Protein AF-A0A9D9GW58-F1 (afdb_monomer)

Structure (mmCIF, N/CA/C/O backbone):
data_AF-A0A9D9GW58-F1
#
_entry.id   AF-A0A9D9GW58-F1
#
loop_
_atom_site.group_PDB
_atom_site.id
_atom_site.type_symbol
_atom_site.label_atom_id
_atom_site.label_alt_id
_atom_site.label_comp_id
_atom_site.label_asym_id
_atom_site.label_entity_id
_atom_site.label_seq_id
_atom_site.pdbx_PDB_ins_code
_atom_site.Cartn_x
_atom_site.Cartn_y
_atom_site.Cartn_z
_atom_site.occupancy
_atom_site.B_iso_or_equiv
_atom_site.auth_seq_id
_atom_site.auth_comp_id
_atom_site.auth_asym_id
_atom_site.auth_atom_id
_atom_site.pdbx_PDB_model_num
ATOM 1 N N . MET A 1 1 ? -20.266 17.012 0.203 1.00 30.86 1 MET A N 1
ATOM 2 C CA . MET A 1 1 ? -19.868 16.233 -0.991 1.00 30.86 1 MET A CA 1
ATOM 3 C C . MET A 1 1 ? -19.140 17.152 -1.965 1.00 30.86 1 MET A C 1
ATOM 5 O O . MET A 1 1 ? -19.787 17.888 -2.700 1.00 30.86 1 MET A O 1
ATOM 9 N N . LYS A 1 2 ? -17.804 17.201 -1.918 1.00 24.34 2 LYS A N 1
ATOM 10 C CA . LYS A 1 2 ? -17.003 17.977 -2.878 1.00 24.34 2 LYS A CA 1
ATOM 11 C C . LYS A 1 2 ? -16.525 17.018 -3.967 1.00 24.34 2 LYS A C 1
ATOM 13 O O . LYS A 1 2 ? -15.689 16.168 -3.703 1.00 24.34 2 LYS A O 1
ATOM 18 N N . LYS A 1 3 ? -17.111 17.131 -5.161 1.00 28.75 3 LYS A N 1
ATOM 19 C CA . LYS A 1 3 ? -16.637 16.466 -6.380 1.00 28.75 3 LYS A CA 1
ATOM 20 C C . LYS A 1 3 ? -15.367 17.190 -6.824 1.00 28.75 3 LYS A C 1
ATOM 22 O O . LYS A 1 3 ? -15.458 18.360 -7.187 1.00 28.75 3 LYS A O 1
ATOM 27 N N . PHE A 1 4 ? -14.211 16.536 -6.762 1.00 28.34 4 PHE A N 1
ATOM 28 C CA . PHE A 1 4 ? -13.014 17.035 -7.436 1.00 28.34 4 PHE A CA 1
ATOM 29 C C . PHE A 1 4 ? -12.926 16.424 -8.831 1.00 28.34 4 PHE A C 1
ATOM 31 O O . PHE A 1 4 ? -13.221 15.249 -9.036 1.00 28.34 4 PHE A O 1
ATOM 38 N N . ALA A 1 5 ? -12.635 17.294 -9.794 1.00 28.06 5 ALA A N 1
ATOM 39 C CA . ALA A 1 5 ? -12.659 17.021 -11.215 1.00 28.06 5 ALA A CA 1
ATOM 40 C C . ALA A 1 5 ? -11.584 16.000 -11.609 1.00 28.06 5 ALA A C 1
ATOM 42 O O . ALA A 1 5 ? -10.418 16.133 -11.244 1.00 28.06 5 ALA A O 1
ATOM 43 N N . LEU A 1 6 ? -12.014 15.012 -12.390 1.00 24.84 6 LEU A N 1
ATOM 44 C CA . LEU A 1 6 ? -11.186 14.053 -13.103 1.00 24.84 6 LEU A CA 1
ATOM 45 C C . LEU A 1 6 ? -10.277 14.827 -14.076 1.00 24.84 6 LEU A C 1
ATOM 47 O O . LEU A 1 6 ? -10.758 15.379 -15.068 1.00 24.84 6 LEU A O 1
ATOM 51 N N . ILE A 1 7 ? -8.977 14.913 -13.787 1.00 27.34 7 ILE A N 1
ATOM 52 C CA . ILE A 1 7 ? -7.998 15.417 -14.754 1.00 27.34 7 ILE A CA 1
ATOM 53 C C . ILE A 1 7 ? -7.761 14.293 -15.760 1.00 27.34 7 ILE A C 1
ATOM 55 O O . ILE A 1 7 ? -7.024 13.345 -15.513 1.00 27.34 7 ILE A O 1
ATOM 59 N N . SER A 1 8 ? -8.448 14.399 -16.893 1.00 31.31 8 SER A N 1
ATOM 60 C CA . SER A 1 8 ? -8.177 13.620 -18.094 1.00 31.31 8 SER A CA 1
ATOM 61 C C . SER A 1 8 ? -6.835 14.069 -18.672 1.00 31.31 8 SER A C 1
ATOM 63 O O . SER A 1 8 ? -6.778 15.093 -19.351 1.00 31.31 8 SER A O 1
ATOM 65 N N . LEU A 1 9 ? -5.767 13.307 -18.431 1.00 27.12 9 LEU A N 1
ATOM 66 C CA . LEU A 1 9 ? -4.555 13.381 -19.244 1.00 27.12 9 LEU A CA 1
ATOM 67 C C . LEU A 1 9 ? -4.447 12.096 -20.072 1.00 27.12 9 LEU A C 1
ATOM 69 O O . LEU A 1 9 ? -3.879 11.094 -19.652 1.00 27.12 9 LEU A O 1
ATOM 73 N N . LEU A 1 10 ? -5.056 12.141 -21.258 1.00 30.70 10 LEU A N 1
ATOM 74 C CA . LEU A 1 10 ? -4.695 11.265 -22.365 1.00 30.70 10 LEU A CA 1
ATOM 75 C C . LEU A 1 10 ? -3.255 11.595 -22.765 1.00 30.70 10 LEU A C 1
ATOM 77 O O . LEU A 1 10 ? -2.994 12.742 -23.121 1.00 30.70 10 LEU A O 1
ATOM 81 N N . LEU A 1 11 ? -2.375 10.596 -22.783 1.00 28.58 11 LEU A N 1
ATOM 82 C CA . LEU A 1 11 ? -1.242 10.511 -23.709 1.00 28.58 11 LEU A CA 1
ATOM 83 C C . LEU A 1 11 ? -0.765 9.051 -23.769 1.00 28.58 11 LEU A C 1
ATOM 85 O O . LEU A 1 11 ? 0.068 8.609 -22.988 1.00 28.58 11 LEU A O 1
ATOM 89 N N . LEU A 1 12 ? -1.343 8.306 -24.715 1.00 27.17 12 LEU A N 1
ATOM 90 C CA . LEU A 1 12 ? -0.715 7.127 -25.322 1.00 27.17 12 LEU A CA 1
ATOM 91 C C . LEU A 1 12 ? 0.465 7.610 -26.194 1.00 27.17 12 LEU A C 1
ATOM 93 O O . LEU A 1 12 ? 0.376 8.683 -26.799 1.00 27.17 12 LEU A O 1
ATOM 97 N N . PRO A 1 13 ? 1.535 6.808 -26.320 1.00 34.25 13 PRO A N 1
ATOM 98 C CA . PRO A 1 13 ? 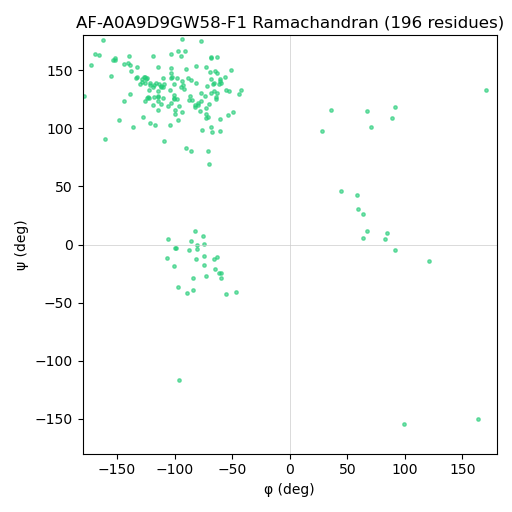1.514 5.856 -27.421 1.00 34.25 13 PRO A CA 1
ATOM 99 C C . PRO A 1 13 ? 1.805 4.413 -26.998 1.00 34.25 13 PRO A C 1
ATOM 101 O O . PRO A 1 13 ? 2.649 4.122 -26.158 1.00 34.25 13 PRO A O 1
ATOM 104 N N . LEU A 1 14 ? 1.067 3.535 -27.673 1.00 38.16 14 LEU A N 1
ATOM 105 C CA . LEU A 1 14 ? 1.220 2.092 -27.787 1.00 38.16 14 LEU A CA 1
ATOM 106 C C . LEU A 1 14 ? 2.680 1.648 -27.974 1.00 38.16 14 LEU A C 1
ATOM 108 O O . LEU A 1 14 ? 3.348 2.094 -28.906 1.00 38.16 14 LEU A O 1
ATOM 112 N N . ALA A 1 15 ? 3.096 0.648 -27.203 1.00 29.70 15 ALA A N 1
ATOM 113 C CA . ALA A 1 15 ? 4.064 -0.342 -27.653 1.00 29.70 15 ALA A CA 1
ATOM 114 C C . ALA A 1 15 ? 3.569 -1.719 -27.202 1.00 29.70 15 ALA A C 1
ATOM 116 O O . ALA A 1 15 ? 3.675 -2.088 -26.037 1.00 29.70 15 ALA A O 1
ATOM 117 N N . SER A 1 16 ? 2.969 -2.457 -28.137 1.00 33.34 16 SER A N 1
ATOM 118 C CA . SER A 1 16 ? 2.698 -3.877 -27.957 1.00 33.34 16 SER A CA 1
ATOM 119 C C . SER A 1 16 ? 4.029 -4.615 -27.834 1.00 33.34 16 SER A C 1
ATOM 121 O O . SER A 1 16 ? 4.840 -4.528 -28.756 1.00 33.34 16 SER A O 1
ATOM 123 N N . CYS A 1 17 ? 4.222 -5.405 -26.786 1.00 28.05 17 CYS A N 1
ATOM 124 C CA . CYS A 1 17 ? 5.172 -6.509 -26.833 1.00 28.05 17 CYS A CA 1
ATOM 125 C C . CYS A 1 17 ? 4.453 -7.775 -26.388 1.00 28.05 17 CYS A C 1
ATOM 127 O O . CYS A 1 17 ? 4.039 -7.926 -25.244 1.00 28.05 17 CYS A O 1
ATOM 129 N N . ALA A 1 18 ? 4.252 -8.644 -27.374 1.00 28.14 18 ALA A N 1
ATOM 130 C CA . ALA A 1 18 ? 3.680 -9.961 -27.234 1.00 28.14 18 ALA A CA 1
ATOM 131 C C . ALA A 1 18 ? 4.557 -10.867 -26.356 1.00 28.14 18 ALA A C 1
ATOM 133 O O . ALA A 1 18 ? 5.785 -10.798 -26.389 1.00 28.14 18 ALA A O 1
ATOM 134 N N . PHE A 1 19 ? 3.882 -11.763 -25.637 1.00 31.89 19 PHE A N 1
ATOM 135 C CA . PHE A 1 19 ? 4.414 -13.003 -25.076 1.00 31.89 19 PHE A CA 1
ATOM 136 C C . PHE A 1 19 ? 5.302 -13.752 -26.082 1.00 31.89 19 PHE A C 1
ATOM 138 O O . PHE A 1 19 ? 4.826 -14.058 -27.176 1.00 31.89 19 PHE A O 1
ATOM 145 N N . VAL A 1 20 ? 6.517 -14.152 -25.685 1.00 29.39 20 VAL A N 1
ATOM 146 C CA . VAL A 1 20 ? 7.198 -15.324 -26.264 1.00 29.39 20 VAL A CA 1
ATOM 147 C C . VAL A 1 20 ? 7.994 -16.075 -25.189 1.00 29.39 20 VAL A C 1
ATOM 149 O O . VAL A 1 20 ? 8.878 -15.523 -24.538 1.00 29.39 20 VAL A O 1
ATOM 152 N N . ASP A 1 21 ? 7.660 -17.359 -25.060 1.00 28.62 21 ASP A N 1
ATOM 153 C CA . ASP A 1 21 ? 8.356 -18.410 -24.320 1.00 28.62 21 ASP A CA 1
ATOM 154 C C . ASP A 1 21 ? 9.799 -18.668 -24.813 1.00 28.62 21 ASP A C 1
ATOM 156 O O . ASP A 1 21 ? 10.071 -18.745 -26.006 1.00 28.62 21 ASP A O 1
ATOM 160 N N . SER A 1 22 ? 10.701 -18.904 -23.856 1.00 31.86 22 SER A N 1
ATOM 161 C CA . SER A 1 22 ? 11.739 -19.955 -23.831 1.00 31.86 22 SER A CA 1
ATOM 162 C C . SER A 1 22 ? 12.483 -20.397 -25.129 1.00 31.86 22 SER A C 1
ATOM 164 O O . SER A 1 22 ? 11.965 -21.165 -25.934 1.00 31.86 22 SER A O 1
ATOM 1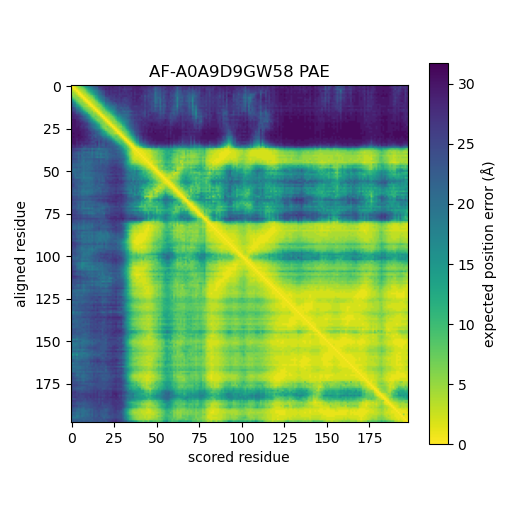66 N N . VAL A 1 23 ? 13.806 -20.134 -25.118 1.00 36.09 23 VAL A N 1
ATOM 167 C CA . VAL A 1 23 ? 14.960 -21.016 -25.473 1.00 36.09 23 VAL A CA 1
ATOM 168 C C . VAL A 1 23 ? 15.165 -21.473 -26.940 1.00 36.09 23 VAL A C 1
ATOM 170 O O . VAL A 1 23 ? 14.460 -22.351 -27.415 1.00 36.09 23 VAL A O 1
ATOM 173 N N . TYR A 1 24 ? 16.270 -21.037 -27.586 1.00 28.91 24 TYR A N 1
ATOM 174 C CA . TYR A 1 24 ? 17.366 -21.903 -28.100 1.00 28.91 24 TYR A CA 1
ATOM 175 C C . TYR A 1 24 ? 18.581 -21.109 -28.641 1.00 28.91 24 TYR A C 1
ATOM 177 O O . TYR A 1 24 ? 18.483 -19.955 -29.040 1.00 28.91 24 TYR A O 1
ATOM 185 N N . SER A 1 25 ? 19.739 -21.775 -28.607 1.00 33.81 25 SER A N 1
ATOM 186 C CA . SER A 1 25 ? 21.120 -21.282 -28.738 1.00 33.81 25 SER A CA 1
ATOM 187 C C . SER A 1 25 ? 21.727 -21.340 -30.161 1.00 33.81 25 SER A C 1
ATOM 189 O O . SER A 1 25 ? 21.334 -22.173 -30.975 1.00 33.81 25 SER A O 1
ATOM 191 N N . SER A 1 26 ? 22.810 -20.561 -30.339 1.00 35.44 26 SER A N 1
ATOM 192 C CA . SER A 1 26 ? 24.003 -20.735 -31.210 1.00 35.44 26 SER A CA 1
ATOM 193 C C . SER A 1 26 ? 23.997 -20.216 -32.666 1.00 35.44 26 SER A C 1
ATOM 195 O O . SER A 1 26 ? 23.393 -20.810 -33.551 1.00 35.44 26 SER A O 1
ATOM 197 N N . ASN A 1 27 ? 24.757 -19.144 -32.955 1.00 30.69 27 ASN A N 1
ATOM 198 C CA . ASN A 1 27 ? 26.153 -19.183 -33.449 1.00 30.69 27 ASN A CA 1
ATOM 199 C C . ASN A 1 27 ? 26.645 -17.785 -33.905 1.00 30.69 27 ASN A C 1
ATOM 201 O O . ASN A 1 27 ? 25.974 -17.091 -34.662 1.00 30.69 27 ASN A O 1
ATOM 205 N N . ASP A 1 28 ? 27.849 -17.430 -33.450 1.00 36.50 28 ASP A N 1
ATOM 206 C CA . ASP A 1 28 ? 28.696 -16.272 -33.814 1.00 36.50 28 ASP A CA 1
ATOM 207 C C . ASP A 1 28 ? 29.134 -16.296 -35.308 1.00 36.50 28 ASP A C 1
ATOM 209 O O . ASP A 1 28 ? 29.123 -17.393 -35.881 1.00 36.50 28 ASP A O 1
ATOM 213 N N . PRO A 1 29 ? 29.595 -15.186 -35.961 1.00 45.56 29 PRO A N 1
ATOM 214 C CA . PRO A 1 29 ? 30.737 -14.402 -35.457 1.00 45.56 29 PRO A CA 1
ATOM 215 C C . PRO A 1 29 ? 30.853 -12.890 -35.803 1.00 45.56 29 PRO A C 1
ATOM 217 O O . PRO A 1 29 ? 30.489 -12.406 -36.872 1.00 45.56 29 PRO A O 1
ATOM 220 N N . SER A 1 30 ? 31.643 -12.224 -34.952 1.00 30.53 30 SER A N 1
ATOM 221 C CA . SER A 1 30 ? 32.683 -11.212 -35.247 1.00 30.53 30 SER A CA 1
ATOM 222 C C . SER A 1 30 ? 32.374 -9.698 -35.290 1.00 30.53 30 SER A C 1
ATOM 224 O O . SER A 1 30 ? 31.724 -9.163 -36.178 1.00 30.53 30 SER A O 1
ATOM 226 N N . SER A 1 31 ? 33.079 -9.030 -34.361 1.00 37.66 31 SER A N 1
ATOM 227 C CA . SER A 1 31 ? 33.624 -7.661 -34.340 1.00 37.66 31 SER A CA 1
ATOM 228 C C . SER A 1 31 ? 32.684 -6.456 -34.232 1.00 37.66 31 SER A C 1
ATOM 230 O O . SER A 1 31 ? 32.236 -5.932 -35.241 1.00 37.66 31 SER A O 1
ATOM 232 N N . SER A 1 32 ? 32.589 -5.897 -33.018 1.00 32.34 32 SER A N 1
ATOM 233 C CA . SER A 1 32 ? 32.703 -4.446 -32.764 1.00 32.34 32 SER A CA 1
ATOM 234 C C . SER A 1 32 ? 32.580 -4.145 -31.265 1.00 32.34 32 SER A C 1
ATOM 236 O O . SER A 1 32 ? 31.636 -4.605 -30.635 1.00 32.34 32 SER A O 1
ATOM 238 N N . SER A 1 33 ? 33.550 -3.401 -30.718 1.00 38.22 33 SER A N 1
ATOM 239 C CA . SER A 1 33 ? 33.543 -2.696 -29.419 1.00 38.22 33 SER A CA 1
ATOM 240 C C . SER A 1 33 ? 32.652 -3.281 -28.312 1.00 38.22 33 SER A C 1
ATOM 242 O O . SER A 1 33 ? 31.469 -2.955 -28.224 1.00 38.22 33 SER A O 1
ATOM 244 N N . SER A 1 34 ? 33.230 -4.071 -27.403 1.00 41.59 34 SER A N 1
ATOM 245 C CA . SER A 1 34 ? 32.524 -4.503 -26.196 1.00 41.59 34 SER A CA 1
ATOM 246 C C . SER A 1 34 ? 32.351 -3.329 -25.221 1.00 41.59 34 SER A C 1
ATOM 248 O O . SER A 1 34 ? 33.083 -3.207 -24.239 1.00 41.59 34 SER A O 1
ATOM 250 N N . SER A 1 35 ? 31.356 -2.469 -25.453 1.00 51.16 35 SER A N 1
ATOM 251 C CA . SER A 1 35 ? 30.607 -1.952 -24.312 1.00 51.16 35 SER A CA 1
ATOM 252 C C . SER A 1 35 ? 29.859 -3.166 -23.778 1.00 51.16 35 SER A C 1
ATOM 254 O O . SER A 1 35 ? 28.870 -3.595 -24.373 1.00 51.16 35 SER A O 1
ATOM 256 N N . SE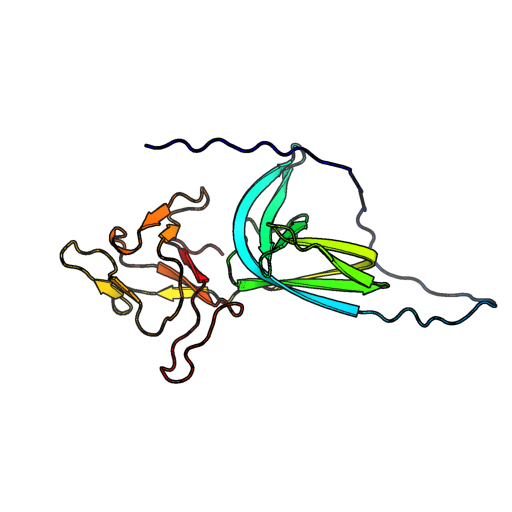R A 1 36 ? 30.400 -3.827 -22.756 1.00 59.50 36 SER A N 1
ATOM 257 C CA . SER A 1 36 ? 29.687 -4.915 -22.097 1.00 59.50 36 SER A CA 1
ATOM 258 C C . SER A 1 36 ? 28.322 -4.371 -21.695 1.00 59.50 36 SER A C 1
ATOM 260 O O . SER A 1 36 ? 28.251 -3.461 -20.872 1.00 59.50 36 SER A O 1
ATOM 262 N N . ARG A 1 37 ? 27.256 -4.864 -22.334 1.00 78.69 37 ARG A N 1
ATOM 263 C CA . ARG A 1 37 ? 25.880 -4.582 -21.929 1.00 78.69 37 ARG A CA 1
ATOM 264 C C . ARG A 1 37 ? 25.737 -5.111 -20.503 1.00 78.69 37 ARG A C 1
ATOM 266 O O . ARG A 1 37 ? 25.611 -6.314 -20.297 1.00 78.69 37 ARG A O 1
ATOM 273 N N . GLU A 1 38 ? 25.875 -4.223 -19.527 1.00 91.75 38 GLU A N 1
ATOM 274 C CA . GLU A 1 38 ? 25.726 -4.551 -18.114 1.00 91.75 38 GLU A CA 1
ATOM 275 C C . GLU A 1 38 ? 24.239 -4.596 -17.784 1.00 91.75 38 GLU A C 1
ATOM 277 O O . GLU A 1 38 ? 23.524 -3.618 -18.011 1.00 91.75 38 GLU A O 1
ATOM 282 N N . LEU A 1 39 ? 23.776 -5.744 -17.290 1.00 93.62 39 LEU A N 1
ATOM 283 C CA . LEU A 1 39 ? 22.408 -5.894 -16.815 1.00 93.62 39 LEU A CA 1
ATOM 284 C C . LEU A 1 39 ? 22.284 -5.142 -15.489 1.00 93.62 39 LEU A C 1
ATOM 286 O O . LEU A 1 39 ? 22.961 -5.484 -14.521 1.00 93.62 39 LEU A O 1
ATOM 290 N N . LYS A 1 40 ? 21.433 -4.121 -15.460 1.00 93.25 40 LYS A N 1
ATOM 291 C CA . LYS A 1 40 ? 21.121 -3.329 -14.269 1.00 93.25 40 LYS A CA 1
ATOM 292 C C . LYS A 1 40 ? 19.766 -3.749 -13.722 1.00 93.25 40 LYS A C 1
ATOM 294 O O . LYS A 1 40 ? 18.883 -4.148 -14.478 1.00 93.25 40 LYS A O 1
ATOM 299 N N . GLU A 1 41 ? 19.591 -3.595 -12.416 1.00 92.25 41 GLU A N 1
ATOM 300 C CA . GLU A 1 41 ? 18.311 -3.817 -11.750 1.00 92.25 41 GLU A CA 1
ATOM 301 C C . GLU A 1 41 ? 17.904 -2.587 -10.950 1.00 92.25 41 GLU A C 1
ATOM 303 O O . GLU A 1 41 ? 18.737 -1.882 -10.372 1.00 92.25 41 GLU A O 1
ATOM 308 N N . ARG A 1 42 ? 16.601 -2.317 -10.928 1.00 86.06 42 ARG A N 1
ATOM 309 C CA . ARG A 1 42 ? 16.012 -1.276 -10.091 1.00 86.06 42 ARG A CA 1
ATOM 310 C C . ARG A 1 42 ? 14.720 -1.799 -9.489 1.00 86.06 42 ARG A C 1
ATOM 312 O O . ARG A 1 42 ? 13.858 -2.288 -10.214 1.00 86.06 42 ARG A O 1
ATOM 319 N N . SER A 1 43 ? 14.602 -1.652 -8.175 1.00 85.31 43 SER A N 1
ATOM 320 C CA . SER A 1 43 ? 13.365 -1.898 -7.446 1.00 85.31 43 SER A CA 1
ATOM 321 C C . SER A 1 43 ? 12.703 -0.577 -7.096 1.00 85.31 43 SER A C 1
ATOM 323 O O . SER A 1 43 ? 13.392 0.388 -6.757 1.00 85.31 43 SER A O 1
ATOM 325 N N . PHE A 1 44 ? 11.382 -0.572 -7.159 1.00 81.38 44 PHE A N 1
ATOM 326 C CA . PHE A 1 44 ? 10.523 0.521 -6.741 1.00 81.38 44 PHE A CA 1
ATOM 327 C C . PHE A 1 44 ? 9.531 -0.013 -5.717 1.00 81.38 44 PHE A C 1
ATOM 329 O O . PHE A 1 44 ? 9.062 -1.149 -5.860 1.00 81.38 44 PHE A O 1
ATOM 336 N N . VAL A 1 45 ? 9.200 0.792 -4.711 1.00 82.62 45 VAL A N 1
ATOM 337 C CA . VAL A 1 45 ? 8.181 0.450 -3.710 1.00 82.62 45 VAL A CA 1
ATOM 338 C C . VAL A 1 45 ? 6.909 1.222 -4.014 1.00 82.62 45 VAL A C 1
ATOM 340 O O . VAL A 1 45 ? 6.968 2.413 -4.297 1.00 82.62 45 VAL A O 1
ATOM 343 N N . CYS A 1 46 ? 5.761 0.550 -3.999 1.00 80.69 46 CYS A N 1
ATOM 344 C CA . CYS A 1 46 ? 4.471 1.193 -4.186 1.00 80.69 46 CYS A CA 1
ATOM 345 C C . CYS A 1 46 ? 4.161 2.028 -2.945 1.00 80.69 46 CYS A C 1
ATOM 347 O O . CYS A 1 46 ? 3.841 1.472 -1.900 1.00 80.69 46 CYS A O 1
ATOM 349 N N . ASP A 1 47 ? 4.186 3.348 -3.066 1.00 73.81 47 ASP A N 1
ATOM 350 C CA . ASP A 1 47 ? 3.846 4.259 -1.971 1.00 73.81 47 ASP A CA 1
ATOM 351 C C . ASP A 1 47 ? 2.332 4.469 -1.874 1.00 73.81 47 ASP A C 1
ATOM 353 O O . ASP A 1 47 ? 1.759 4.569 -0.788 1.00 73.81 47 ASP A O 1
ATOM 357 N N . TYR A 1 48 ? 1.665 4.575 -3.028 1.00 68.88 48 TYR A N 1
ATOM 358 C CA . TYR A 1 48 ? 0.241 4.892 -3.099 1.00 68.88 48 TYR A CA 1
ATOM 359 C C . TYR A 1 48 ? -0.390 4.377 -4.387 1.00 68.88 48 TYR A C 1
ATOM 361 O O . TYR A 1 48 ? 0.213 4.449 -5.451 1.00 68.88 48 TYR A O 1
ATOM 369 N N . VAL A 1 49 ? -1.649 3.945 -4.335 1.00 65.75 49 VAL A N 1
ATOM 370 C CA . VAL A 1 49 ? -2.397 3.541 -5.532 1.00 65.75 49 VAL A CA 1
ATOM 371 C C . VAL A 1 49 ? -3.552 4.510 -5.758 1.00 65.75 49 VAL A C 1
ATOM 373 O O . VAL A 1 49 ? -4.492 4.559 -4.969 1.00 65.75 49 VAL A O 1
ATOM 376 N N . TYR A 1 50 ? -3.535 5.251 -6.869 1.00 63.72 50 TYR A N 1
ATOM 377 C CA . TYR A 1 50 ? -4.527 6.299 -7.155 1.00 63.72 50 TYR A CA 1
ATOM 378 C C . TYR A 1 50 ? -5.546 5.921 -8.236 1.00 63.72 50 TYR A C 1
ATOM 380 O O . TYR A 1 50 ? -6.577 6.579 -8.350 1.00 63.72 50 TYR A O 1
ATOM 388 N N . GLY A 1 51 ? -5.335 4.828 -8.978 1.00 55.75 51 GLY A N 1
ATOM 389 C CA . GLY A 1 51 ? -6.367 4.307 -9.880 1.00 55.75 51 GLY A CA 1
ATOM 390 C C . GLY A 1 51 ? -6.109 2.894 -10.388 1.00 55.75 51 GLY A C 1
ATOM 391 O O . GLY A 1 51 ? -4.996 2.385 -10.283 1.00 55.75 51 GLY A O 1
ATOM 392 N N . TYR A 1 52 ? -7.157 2.265 -10.912 1.00 60.72 52 TYR A N 1
ATOM 393 C CA . TYR A 1 52 ? -7.065 1.144 -11.845 1.00 60.72 52 TYR A CA 1
ATOM 394 C C . TYR A 1 52 ? -7.794 1.575 -13.119 1.00 60.72 52 TYR A C 1
ATOM 396 O O . TYR A 1 52 ? -8.843 2.217 -13.041 1.00 60.72 52 TYR A O 1
ATOM 404 N N . ALA A 1 53 ? -7.235 1.253 -14.276 1.00 56.22 53 ALA A N 1
ATOM 405 C CA . ALA A 1 53 ? -7.887 1.397 -15.565 1.00 56.22 53 ALA A CA 1
ATOM 406 C C . ALA A 1 53 ? -8.017 0.006 -16.175 1.00 56.22 53 ALA A C 1
ATOM 408 O O . ALA A 1 53 ? -7.032 -0.716 -16.276 1.00 56.22 53 ALA A O 1
ATOM 409 N N . THR A 1 54 ? -9.223 -0.373 -16.578 1.00 56.88 54 THR A N 1
ATOM 410 C CA . THR A 1 54 ? -9.436 -1.609 -17.331 1.00 56.88 54 THR A CA 1
ATOM 411 C C . THR A 1 54 ? -9.652 -1.229 -18.786 1.00 56.88 54 THR A C 1
ATOM 413 O O . THR A 1 54 ? -10.529 -0.422 -19.098 1.00 56.88 54 THR A O 1
ATOM 416 N N . SER A 1 55 ? -8.813 -1.762 -19.667 1.00 57.91 55 SER A N 1
ATOM 417 C CA . SER A 1 55 ? -8.974 -1.628 -21.115 1.00 57.91 55 SER A CA 1
ATOM 418 C C . SER A 1 55 ? -10.205 -2.396 -21.604 1.00 57.91 55 SER A C 1
ATOM 420 O O . SER A 1 55 ? -10.699 -3.301 -20.929 1.00 57.91 55 SER A O 1
ATOM 422 N N . GLU A 1 56 ? -10.693 -2.057 -22.800 1.00 56.16 56 GLU A N 1
ATOM 423 C CA . GLU A 1 56 ? -11.825 -2.751 -23.438 1.00 56.16 56 GLU A CA 1
ATOM 424 C C . GLU A 1 56 ? -11.546 -4.249 -23.664 1.00 56.16 56 GLU A C 1
ATOM 426 O O . GLU A 1 56 ? -12.475 -5.055 -23.661 1.00 56.16 56 GLU A O 1
ATOM 431 N N . ASP A 1 57 ? -10.266 -4.627 -23.749 1.00 59.09 57 ASP A N 1
ATOM 432 C CA . ASP A 1 57 ? -9.801 -6.008 -23.909 1.00 59.09 57 ASP A CA 1
ATOM 433 C C . ASP A 1 57 ? -9.664 -6.764 -22.568 1.00 59.09 57 ASP A C 1
ATOM 435 O O . ASP A 1 57 ? -9.228 -7.915 -22.533 1.00 59.09 57 ASP A O 1
ATOM 439 N N . GLY A 1 58 ? -10.028 -6.134 -21.444 1.00 53.47 58 GLY A N 1
ATOM 440 C CA . GLY A 1 58 ? -9.998 -6.739 -20.109 1.00 53.47 58 GLY A CA 1
ATOM 441 C C . GLY A 1 58 ? -8.631 -6.715 -19.417 1.00 53.47 58 GLY A C 1
ATOM 442 O O . GLY A 1 58 ? -8.504 -7.258 -18.320 1.00 53.47 58 GLY A O 1
ATOM 443 N N . ALA A 1 59 ? -7.614 -6.077 -20.006 1.00 52.72 59 ALA A N 1
ATOM 444 C CA . ALA A 1 59 ? -6.344 -5.841 -19.320 1.00 52.72 59 ALA A CA 1
ATOM 445 C C . ALA A 1 59 ? -6.514 -4.735 -18.270 1.00 52.72 59 ALA A C 1
ATOM 447 O O . ALA A 1 59 ? -7.006 -3.650 -18.591 1.00 52.72 59 ALA A O 1
ATOM 448 N N . SER A 1 60 ? -6.110 -5.015 -17.031 1.00 51.28 60 SER A N 1
ATOM 449 C CA . SER A 1 60 ? -6.114 -4.056 -15.927 1.00 51.28 60 SER A CA 1
ATOM 450 C C . SER A 1 60 ? -4.735 -3.421 -15.782 1.00 51.28 60 SER A C 1
ATOM 452 O O . SER A 1 60 ? -3.751 -4.099 -15.496 1.00 51.28 60 SER A O 1
ATOM 454 N N . SER A 1 61 ? -4.670 -2.107 -15.934 1.00 52.56 61 SER A N 1
ATOM 455 C CA . SER A 1 61 ? -3.503 -1.298 -15.609 1.00 52.56 61 SER A CA 1
ATOM 456 C C . SER A 1 61 ? -3.733 -0.637 -14.255 1.00 52.56 61 SER A C 1
ATOM 458 O O . SER A 1 61 ? -4.824 -0.139 -13.963 1.00 52.56 61 SER A O 1
ATOM 460 N N . ALA A 1 62 ? -2.710 -0.606 -13.412 1.00 53.41 62 ALA A N 1
ATOM 461 C CA . ALA A 1 62 ? -2.749 0.204 -12.208 1.00 53.41 62 ALA A CA 1
ATOM 462 C C . ALA A 1 62 ? -2.028 1.519 -12.426 1.00 53.41 62 ALA A C 1
ATOM 464 O O . ALA A 1 62 ? -0.984 1.590 -13.068 1.00 53.41 62 ALA A O 1
ATOM 465 N N . LEU A 1 63 ? -2.582 2.552 -11.810 1.00 54.69 63 LEU A N 1
ATOM 466 C CA . LEU A 1 63 ? -1.915 3.817 -11.622 1.00 54.69 63 LEU A CA 1
ATOM 467 C C . LEU A 1 63 ? -1.478 3.882 -10.159 1.00 54.69 63 LEU A C 1
ATOM 469 O O . LEU A 1 63 ? -2.300 4.075 -9.254 1.00 54.69 63 LEU A O 1
ATOM 473 N N . ALA A 1 64 ? -0.186 3.658 -9.944 1.00 58.28 64 ALA A N 1
ATOM 474 C CA . ALA A 1 64 ? 0.446 3.673 -8.636 1.00 58.28 64 ALA A CA 1
ATOM 475 C C . ALA A 1 64 ? 1.643 4.629 -8.633 1.00 58.28 64 ALA A C 1
ATOM 477 O O . ALA A 1 64 ? 2.341 4.789 -9.639 1.00 58.28 64 ALA A O 1
ATOM 478 N N . CYS A 1 65 ? 1.825 5.293 -7.496 1.00 58.16 65 CYS A N 1
ATOM 479 C CA . CYS A 1 65 ? 3.012 6.055 -7.186 1.00 58.16 65 CYS A CA 1
ATOM 480 C C . CYS A 1 65 ? 4.051 5.103 -6.600 1.00 58.16 65 CYS A C 1
ATOM 482 O O . CYS A 1 65 ? 3.766 4.435 -5.608 1.00 58.16 65 CYS A O 1
ATOM 484 N N . TRP A 1 66 ? 5.233 5.064 -7.196 1.00 61.31 66 TRP A N 1
ATOM 485 C CA . TRP A 1 66 ? 6.369 4.292 -6.733 1.00 61.31 66 TRP A CA 1
ATOM 486 C C . TRP A 1 66 ? 7.559 5.209 -6.484 1.00 61.31 66 TRP A C 1
ATOM 488 O O . TRP A 1 66 ? 7.928 5.955 -7.393 1.00 61.31 66 TRP A O 1
ATOM 498 N N . ASP A 1 67 ? 8.155 5.171 -5.294 1.00 53.84 67 ASP A N 1
ATOM 499 C CA . ASP A 1 67 ? 9.229 6.083 -4.869 1.00 53.84 67 ASP A CA 1
ATOM 500 C C . ASP A 1 67 ? 8.932 7.562 -5.243 1.00 53.84 67 ASP A C 1
ATOM 502 O O . ASP A 1 67 ? 9.780 8.259 -5.806 1.00 53.84 67 ASP A O 1
ATOM 506 N N . SER A 1 68 ? 7.711 8.057 -4.996 1.00 51.56 68 SER A N 1
ATOM 507 C CA . SER A 1 68 ? 7.171 9.377 -5.417 1.00 51.56 68 SER A CA 1
ATOM 508 C C . SER A 1 68 ? 7.022 9.645 -6.937 1.00 51.56 68 SER A C 1
ATOM 510 O O . SER A 1 68 ? 6.619 10.741 -7.345 1.00 51.56 68 SER A O 1
ATOM 512 N N . GLY A 1 69 ? 7.270 8.645 -7.785 1.00 52.69 69 GLY A N 1
ATOM 513 C CA . GLY A 1 69 ? 7.053 8.659 -9.237 1.00 52.69 69 GLY A CA 1
ATOM 514 C C . GLY A 1 69 ? 5.829 7.911 -9.730 1.00 52.69 69 GLY A C 1
ATOM 515 O O . GLY A 1 69 ? 5.287 7.093 -9.016 1.00 52.69 69 GLY A O 1
ATOM 516 N N . THR A 1 70 ? 5.384 8.148 -10.962 1.00 52.59 70 THR A N 1
ATOM 517 C CA . THR A 1 70 ? 4.345 7.351 -11.622 1.00 52.59 70 THR A CA 1
ATOM 518 C C . THR A 1 70 ? 4.995 6.375 -12.582 1.00 52.59 70 THR A C 1
ATOM 520 O O . THR A 1 70 ? 5.698 6.766 -13.515 1.00 52.59 70 THR A O 1
ATOM 523 N N . PHE A 1 71 ? 4.661 5.102 -12.404 1.00 52.91 71 PHE A N 1
ATOM 524 C CA . PHE A 1 71 ? 4.873 4.074 -13.411 1.00 52.91 71 PHE A CA 1
ATOM 525 C C . PHE A 1 71 ? 3.519 3.611 -13.935 1.00 52.91 71 PHE A C 1
ATOM 527 O O . PHE A 1 71 ? 2.592 3.388 -13.158 1.00 52.91 71 PHE A O 1
ATOM 534 N N . SER A 1 72 ? 3.416 3.459 -15.254 1.00 51.62 72 SER A N 1
ATOM 535 C CA . SER A 1 72 ? 2.317 2.736 -15.889 1.00 51.62 72 SER A CA 1
ATOM 536 C C . SER A 1 72 ? 2.863 1.400 -16.362 1.00 51.62 72 SER A C 1
ATOM 538 O O . SER A 1 72 ? 3.775 1.361 -17.185 1.00 51.62 72 SER A O 1
ATOM 540 N N . PHE A 1 73 ? 2.312 0.316 -15.841 1.00 54.28 73 PHE A N 1
ATOM 541 C CA . PHE A 1 73 ? 2.578 -1.044 -16.293 1.00 54.28 73 PHE A CA 1
ATOM 542 C C . PHE A 1 73 ? 1.262 -1.808 -16.318 1.00 54.28 73 PHE A C 1
ATOM 544 O O . PHE A 1 73 ? 0.324 -1.499 -15.572 1.00 54.28 73 PHE A O 1
ATOM 551 N N . ASP A 1 74 ? 1.209 -2.823 -17.168 1.00 53.22 74 ASP A N 1
ATOM 552 C CA . ASP A 1 74 ? 0.154 -3.817 -17.082 1.00 53.22 74 ASP A CA 1
ATOM 553 C C . ASP A 1 74 ? 0.366 -4.619 -15.804 1.00 53.22 74 ASP A C 1
ATOM 555 O O . ASP A 1 74 ? 1.481 -5.060 -15.505 1.00 53.22 74 ASP A O 1
ATOM 559 N N . LEU A 1 75 ? -0.695 -4.760 -15.009 1.00 50.00 75 LEU A N 1
ATOM 560 C CA . LEU A 1 75 ? -0.617 -5.600 -13.827 1.00 50.00 75 LEU A CA 1
ATOM 561 C C . LEU A 1 75 ? -0.319 -7.036 -14.266 1.00 50.00 75 LEU A C 1
ATOM 563 O O . LEU A 1 75 ? -0.922 -7.509 -15.237 1.00 50.00 75 LEU A O 1
ATOM 567 N N . PRO A 1 76 ? 0.576 -7.754 -13.565 1.00 51.81 76 PRO A N 1
ATOM 568 C CA . PRO A 1 76 ? 0.757 -9.171 -13.824 1.00 51.81 76 PRO A CA 1
ATOM 569 C C . PRO A 1 76 ? -0.602 -9.866 -13.697 1.00 51.81 76 PRO A C 1
ATOM 571 O O . PRO A 1 76 ? -1.359 -9.614 -12.755 1.00 51.81 76 PRO A O 1
ATOM 574 N N . HIS A 1 77 ? -0.927 -10.721 -14.670 1.00 42.53 77 HIS A N 1
ATOM 575 C CA . HIS A 1 77 ? -2.192 -11.449 -14.700 1.00 42.53 77 HIS A CA 1
ATOM 576 C C . HIS A 1 77 ? -2.459 -12.120 -13.343 1.00 42.53 77 HIS A C 1
ATOM 578 O O . HIS A 1 77 ? -1.734 -13.029 -12.945 1.00 42.53 77 HIS A O 1
ATOM 584 N N . GLY A 1 78 ? -3.507 -11.676 -12.645 1.00 45.56 78 GLY A N 1
ATOM 585 C CA . GLY A 1 78 ? -3.982 -12.304 -11.411 1.00 45.56 78 GLY A CA 1
ATOM 586 C C . GLY A 1 78 ? -4.010 -11.420 -10.164 1.00 45.56 78 GLY A C 1
ATOM 587 O O . GLY A 1 78 ? -4.695 -11.809 -9.222 1.00 45.56 78 GLY A O 1
ATOM 588 N N . SER A 1 79 ? -3.362 -10.244 -10.132 1.00 51.50 79 SER A N 1
ATOM 589 C CA . SER A 1 79 ? -3.584 -9.286 -9.034 1.00 51.50 79 SER A CA 1
ATOM 590 C C . SER A 1 79 ? -4.663 -8.267 -9.412 1.00 51.50 79 SER A C 1
ATOM 592 O O . SER A 1 79 ? -4.508 -7.462 -10.328 1.00 51.50 79 SER A O 1
ATOM 594 N N . SER A 1 80 ? -5.802 -8.311 -8.718 1.00 61.84 80 SER A N 1
ATOM 595 C CA . SER A 1 80 ? -6.864 -7.302 -8.848 1.00 61.84 80 SER A CA 1
ATOM 596 C C . SER A 1 80 ? -6.574 -6.042 -8.025 1.00 61.84 80 SER A C 1
ATOM 598 O O . SER A 1 80 ? -7.240 -5.024 -8.217 1.00 61.84 80 SER A O 1
ATOM 600 N N . PHE A 1 81 ? -5.585 -6.093 -7.118 1.00 69.06 81 PHE A N 1
ATOM 601 C CA . PHE A 1 81 ? -5.341 -5.039 -6.140 1.00 69.06 81 PHE A CA 1
ATOM 602 C C . PHE A 1 81 ? -3.846 -4.892 -5.777 1.00 69.06 81 PHE A C 1
ATOM 604 O O . PHE A 1 81 ? -3.283 -5.726 -5.075 1.00 69.06 81 PHE A O 1
ATOM 611 N N . LEU A 1 82 ? -3.201 -3.820 -6.246 1.00 78.00 82 LEU A N 1
ATOM 612 C CA . LEU A 1 82 ? -1.951 -3.303 -5.688 1.00 78.00 82 LEU A CA 1
ATOM 613 C C . LEU A 1 82 ? -2.172 -2.715 -4.296 1.00 78.00 82 LEU A C 1
ATOM 615 O O . LEU A 1 82 ? -3.160 -2.020 -4.036 1.00 78.00 82 LEU A O 1
ATOM 619 N N . VAL A 1 83 ? -1.197 -2.940 -3.432 1.00 85.06 83 VAL A N 1
ATOM 620 C CA . VAL A 1 83 ? -1.181 -2.487 -2.047 1.00 85.06 83 VAL A CA 1
ATOM 621 C C . VAL A 1 83 ? 0.109 -1.700 -1.791 1.00 85.06 83 VAL A C 1
ATOM 623 O O . VAL A 1 83 ? 1.172 -2.125 -2.243 1.00 85.06 83 VAL A O 1
ATOM 626 N N . PRO A 1 84 ? 0.066 -0.574 -1.052 1.00 84.56 84 PRO A N 1
ATOM 627 C CA . PRO A 1 84 ? 1.282 0.098 -0.607 1.00 84.56 84 PRO A CA 1
ATOM 628 C C . PRO A 1 84 ? 2.245 -0.845 0.119 1.00 84.56 84 PRO A C 1
ATOM 630 O O . PRO A 1 84 ? 1.825 -1.615 0.985 1.00 84.56 84 PRO A O 1
ATOM 633 N N . GLY A 1 85 ? 3.519 -0.799 -0.256 1.00 85.38 85 GLY A N 1
ATOM 634 C CA . GLY A 1 85 ? 4.542 -1.771 0.123 1.00 85.38 85 GLY A CA 1
ATOM 635 C C . GLY A 1 85 ? 4.719 -2.936 -0.860 1.00 85.38 85 GLY A C 1
ATOM 636 O O . GLY A 1 85 ? 5.603 -3.760 -0.646 1.00 85.38 85 GLY A O 1
ATOM 637 N N . ASP A 1 86 ? 3.910 -3.056 -1.922 1.00 86.00 86 ASP A N 1
ATOM 638 C CA . ASP A 1 86 ? 4.225 -3.957 -3.040 1.00 86.00 86 ASP A CA 1
ATOM 639 C C . ASP A 1 86 ? 5.498 -3.455 -3.747 1.00 86.00 86 ASP A C 1
ATOM 641 O O . ASP A 1 86 ? 5.757 -2.252 -3.781 1.00 86.00 86 ASP A O 1
ATOM 645 N N . HIS A 1 87 ? 6.301 -4.356 -4.317 1.00 85.69 87 HIS A N 1
ATOM 646 C CA . HIS A 1 87 ? 7.546 -4.018 -5.012 1.00 85.69 87 HIS A CA 1
ATOM 647 C C . HIS A 1 87 ? 7.488 -4.411 -6.489 1.00 85.69 87 HIS A C 1
ATOM 649 O O . HIS A 1 87 ? 7.067 -5.516 -6.841 1.00 85.69 87 HIS A O 1
ATOM 655 N N . LEU A 1 88 ? 7.989 -3.514 -7.338 1.00 82.44 88 LEU A N 1
ATOM 656 C CA . LEU A 1 88 ? 8.258 -3.754 -8.749 1.00 82.44 88 LEU A CA 1
ATOM 657 C C . LEU A 1 88 ? 9.767 -3.736 -8.951 1.00 82.44 88 LEU A C 1
ATOM 659 O O . LEU A 1 88 ? 10.412 -2.717 -8.708 1.00 82.44 88 LEU A O 1
ATOM 663 N N . THR A 1 89 ? 10.324 -4.835 -9.442 1.00 85.62 89 THR A N 1
ATOM 664 C CA . THR A 1 89 ? 11.722 -4.904 -9.865 1.00 85.62 89 THR A CA 1
ATOM 665 C C . THR A 1 89 ? 11.787 -5.031 -11.376 1.00 85.62 89 THR A C 1
ATOM 667 O O . THR A 1 89 ? 11.185 -5.938 -11.950 1.00 85.62 89 THR A O 1
ATOM 670 N N . ILE A 1 90 ? 12.536 -4.136 -12.016 1.00 83.31 90 ILE A N 1
ATOM 671 C CA . ILE A 1 90 ? 12.855 -4.211 -13.442 1.00 83.31 90 ILE A CA 1
ATOM 672 C C . ILE A 1 90 ? 14.334 -4.535 -13.637 1.00 83.31 90 ILE A C 1
ATOM 674 O O . ILE A 1 90 ? 15.190 -4.013 -12.918 1.00 83.31 90 ILE A O 1
ATOM 678 N N . SER A 1 91 ? 14.626 -5.338 -14.653 1.00 88.81 91 SER A N 1
ATOM 679 C CA . SER A 1 91 ? 15.985 -5.618 -15.120 1.00 88.81 91 SER A CA 1
ATOM 680 C C . SER A 1 91 ? 16.131 -5.049 -16.533 1.00 88.81 91 SER A C 1
ATOM 682 O O . SER A 1 91 ? 15.246 -5.244 -17.368 1.00 88.81 91 SER A O 1
ATOM 684 N N . TYR A 1 92 ? 17.202 -4.305 -16.811 1.00 87.69 92 TYR A N 1
ATOM 685 C CA . TYR A 1 92 ? 17.364 -3.556 -18.064 1.00 87.69 92 TYR A CA 1
ATOM 686 C C . TYR A 1 92 ? 18.832 -3.372 -18.470 1.00 87.69 92 TYR A C 1
ATOM 688 O O . TYR A 1 92 ? 19.741 -3.422 -17.642 1.00 87.69 92 TYR A O 1
ATOM 696 N N . TYR A 1 93 ? 19.059 -3.112 -19.756 1.00 89.88 93 TYR A N 1
ATOM 697 C CA . TYR A 1 93 ? 20.317 -2.590 -20.296 1.00 89.88 93 TYR A CA 1
ATOM 698 C C . TYR A 1 93 ? 20.166 -1.103 -20.609 1.00 89.88 93 TYR A C 1
ATOM 700 O O . TYR A 1 93 ? 19.098 -0.691 -21.046 1.00 89.88 93 TYR A O 1
ATOM 708 N N . GLY A 1 94 ? 21.236 -0.317 -20.468 1.00 89.25 94 GLY A N 1
ATOM 709 C CA . GLY A 1 94 ? 21.231 1.121 -20.776 1.00 89.25 94 GLY A CA 1
ATOM 710 C C . GLY A 1 94 ? 21.072 1.999 -19.537 1.00 89.25 94 GLY A C 1
ATOM 711 O O . GLY A 1 94 ? 21.458 1.589 -18.437 1.00 89.25 94 GLY A O 1
ATOM 712 N N . ASP A 1 95 ? 20.547 3.210 -19.707 1.00 87.62 95 ASP A N 1
ATOM 713 C CA . ASP A 1 95 ? 20.458 4.208 -18.639 1.00 87.62 95 ASP A CA 1
ATOM 714 C C . ASP A 1 95 ? 19.010 4.520 -18.266 1.00 87.62 95 ASP A C 1
ATOM 716 O O . ASP A 1 95 ? 18.177 4.868 -19.102 1.00 87.62 95 ASP A O 1
ATOM 720 N N . LEU A 1 96 ? 18.720 4.400 -16.970 1.00 84.00 96 LEU A N 1
ATOM 721 C CA . LEU A 1 96 ? 17.432 4.747 -16.393 1.00 84.00 96 LEU A CA 1
ATOM 722 C C . LEU A 1 96 ? 17.538 6.127 -15.749 1.00 84.00 96 LEU A C 1
ATOM 724 O O . LEU A 1 96 ? 18.278 6.322 -14.784 1.00 84.00 96 LEU A O 1
ATOM 728 N N . THR A 1 97 ? 16.783 7.079 -16.281 1.00 82.19 97 THR A N 1
ATOM 729 C CA . THR A 1 97 ? 16.766 8.466 -15.809 1.00 82.19 97 THR A CA 1
ATOM 730 C C . THR A 1 97 ? 15.416 8.796 -15.195 1.00 82.19 97 THR A C 1
ATOM 732 O O . THR A 1 97 ? 14.376 8.406 -15.719 1.00 82.19 97 THR A O 1
ATOM 735 N N . ALA A 1 98 ? 15.435 9.508 -14.070 1.00 76.00 98 ALA A N 1
ATOM 736 C CA . ALA A 1 98 ? 14.237 10.046 -13.445 1.00 76.00 98 ALA A CA 1
ATOM 737 C C . ALA A 1 98 ? 14.111 11.528 -13.806 1.00 76.00 98 ALA A C 1
ATOM 739 O O . ALA A 1 98 ? 15.057 12.298 -13.636 1.00 76.00 98 ALA A O 1
ATOM 740 N N . GLN A 1 99 ? 12.948 11.927 -14.303 1.00 71.62 99 GLN A N 1
ATOM 741 C CA . GLN A 1 99 ? 12.609 13.327 -14.513 1.00 71.62 99 GLN A CA 1
ATOM 742 C C . GLN A 1 99 ? 12.020 13.886 -13.218 1.00 71.62 99 GLN A C 1
ATOM 744 O O . GLN A 1 99 ? 11.063 13.318 -12.685 1.00 71.62 99 GLN A O 1
ATOM 749 N N . GLU A 1 100 ? 12.558 15.013 -12.744 1.00 69.50 100 GLU A N 1
ATOM 750 C CA . GLU A 1 100 ? 12.069 15.757 -11.573 1.00 69.50 100 GLU A CA 1
ATOM 751 C C . GLU A 1 100 ? 10.713 16.424 -11.869 1.00 69.50 100 GLU A C 1
ATOM 753 O O . GLU A 1 100 ? 10.577 17.637 -12.018 1.00 69.50 100 GLU A O 1
ATOM 758 N N . THR A 1 101 ? 9.694 15.591 -12.010 1.00 58.41 101 THR A N 1
ATOM 759 C CA . THR A 1 101 ? 8.298 15.953 -12.255 1.00 58.41 101 THR A CA 1
ATOM 760 C C . THR A 1 101 ? 7.454 15.447 -11.088 1.00 58.41 101 THR A C 1
ATOM 762 O O . THR A 1 101 ? 7.916 14.626 -10.299 1.00 58.41 101 THR A O 1
ATOM 765 N N . LEU A 1 102 ? 6.234 15.968 -10.927 1.00 51.34 102 LEU A N 1
ATOM 766 C CA . LEU A 1 102 ? 5.273 15.444 -9.957 1.00 51.34 102 LEU A CA 1
ATOM 767 C C . LEU A 1 102 ? 4.009 15.016 -10.718 1.00 51.34 102 LEU A C 1
ATOM 769 O O . LEU A 1 102 ? 3.250 15.889 -11.148 1.00 51.34 102 LEU A O 1
ATOM 773 N N . PRO A 1 103 ? 3.783 13.708 -10.918 1.00 56.41 103 PRO A N 1
ATOM 774 C CA . PRO A 1 103 ? 4.590 12.577 -10.429 1.00 56.41 103 PRO A CA 1
ATOM 775 C C . PRO A 1 103 ? 5.935 12.417 -11.171 1.00 56.41 103 PRO A C 1
ATOM 777 O O . PRO A 1 103 ? 6.013 12.814 -12.332 1.00 56.41 103 PRO A O 1
ATOM 780 N N . LEU A 1 104 ? 6.975 11.839 -10.537 1.00 58.31 104 LEU A N 1
ATOM 781 C CA . LEU A 1 104 ? 8.255 11.547 -11.220 1.00 58.31 104 LEU A CA 1
ATOM 782 C C . LEU A 1 104 ? 8.021 10.594 -12.396 1.00 58.31 104 LEU A C 1
ATOM 784 O O . LEU A 1 104 ? 7.298 9.609 -12.275 1.00 58.31 104 LEU A O 1
ATOM 788 N N . VAL A 1 105 ? 8.690 10.842 -13.515 1.00 66.06 105 VAL A N 1
ATOM 789 C CA . VAL A 1 105 ? 8.624 9.984 -14.701 1.00 66.06 105 VAL A CA 1
ATOM 790 C C . VAL A 1 105 ? 9.986 9.356 -14.933 1.00 66.06 105 VAL A C 1
ATOM 792 O O . VAL A 1 105 ? 10.989 10.063 -15.029 1.00 66.06 105 VAL A O 1
ATOM 795 N N . TYR A 1 106 ? 10.028 8.033 -15.063 1.00 71.69 106 TYR A N 1
ATOM 796 C CA . TYR A 1 106 ? 11.247 7.317 -15.421 1.00 71.69 106 TYR A CA 1
ATOM 797 C C . TYR A 1 106 ? 11.309 7.081 -16.929 1.00 71.69 106 TYR A C 1
ATOM 799 O O . TYR A 1 106 ? 10.326 6.698 -17.558 1.00 71.69 106 TYR A O 1
ATOM 807 N N . SER A 1 107 ? 12.474 7.324 -17.520 1.00 76.69 107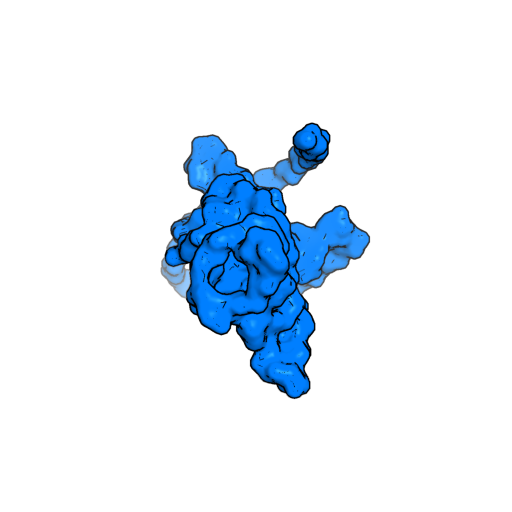 SER A N 1
ATOM 808 C CA . SER A 1 107 ? 12.765 7.080 -18.932 1.00 76.69 107 SER A CA 1
ATOM 809 C C . SER A 1 107 ? 13.959 6.142 -19.041 1.00 76.69 107 SER A C 1
ATOM 811 O O . SER A 1 107 ? 15.010 6.399 -18.450 1.00 76.69 107 SER A O 1
ATOM 813 N N . LEU A 1 108 ? 13.787 5.053 -19.788 1.00 79.81 108 LEU A N 1
ATOM 814 C CA . LEU A 1 108 ? 14.843 4.094 -20.090 1.00 79.81 108 LEU A CA 1
ATOM 815 C C . LEU A 1 108 ? 15.393 4.377 -21.491 1.00 79.81 108 LEU A C 1
ATOM 817 O O . LEU A 1 108 ? 14.691 4.168 -22.478 1.00 79.81 108 LEU A O 1
ATOM 821 N N . ASP A 1 109 ? 16.646 4.822 -21.569 1.00 83.12 109 ASP A N 1
ATOM 822 C CA . ASP A 1 109 ? 17.414 4.832 -22.816 1.00 83.12 109 ASP A CA 1
ATOM 823 C C . ASP A 1 109 ? 18.157 3.499 -22.934 1.00 83.12 109 ASP A C 1
ATOM 825 O O . ASP A 1 109 ? 19.293 3.335 -22.474 1.00 83.12 109 ASP A O 1
ATOM 829 N N . GLY A 1 110 ? 17.443 2.490 -23.432 1.00 87.00 110 GLY A N 1
ATOM 830 C CA . GLY A 1 110 ? 17.936 1.124 -23.443 1.00 87.00 110 GLY A CA 1
ATOM 831 C C . GLY A 1 110 ? 16.859 0.072 -23.673 1.00 87.00 110 GLY A C 1
ATOM 832 O O . GLY A 1 110 ? 15.874 0.303 -24.369 1.00 87.00 110 GLY A O 1
ATOM 833 N N . GLU A 1 111 ? 17.076 -1.115 -23.113 1.00 83.94 111 GLU A N 1
ATOM 834 C CA . GLU A 1 111 ? 16.248 -2.300 -23.344 1.00 83.94 111 GLU A CA 1
ATOM 835 C C . GLU A 1 111 ? 15.767 -2.877 -22.014 1.00 83.94 111 GLU A C 1
ATOM 837 O O . GLU A 1 111 ? 16.580 -3.202 -21.147 1.00 83.94 111 GLU A O 1
ATOM 842 N N . LEU A 1 112 ? 14.448 -3.013 -21.855 1.00 81.88 112 LEU A N 1
ATOM 843 C CA . LEU A 1 112 ? 13.848 -3.716 -20.725 1.00 81.88 112 LEU A CA 1
ATOM 844 C C . LEU A 1 112 ? 13.983 -5.227 -20.949 1.00 81.88 112 LEU A C 1
ATOM 846 O O . LEU A 1 112 ? 13.524 -5.746 -21.962 1.00 81.88 112 LEU A O 1
ATOM 850 N N . VAL A 1 113 ? 14.599 -5.922 -19.996 1.00 88.69 113 VAL A N 1
ATOM 851 C CA . VAL A 1 113 ? 14.876 -7.366 -20.061 1.00 88.69 113 VAL A CA 1
ATOM 852 C C . VAL A 1 113 ? 13.813 -8.166 -19.315 1.00 88.69 113 VAL A C 1
ATOM 854 O O . VAL A 1 113 ? 13.437 -9.252 -19.749 1.00 88.69 113 VAL A O 1
ATOM 857 N N . GLY A 1 114 ? 13.311 -7.639 -18.199 1.00 81.31 114 GLY A N 1
ATOM 858 C CA . GLY A 1 114 ? 12.285 -8.314 -17.416 1.00 81.31 114 GLY A CA 1
ATOM 859 C C . GLY A 1 114 ? 11.677 -7.434 -16.336 1.00 81.31 114 GLY A C 1
ATOM 860 O O . GLY A 1 114 ? 12.231 -6.398 -15.964 1.00 81.31 114 GLY A O 1
ATOM 861 N N . CYS A 1 115 ? 10.532 -7.879 -15.831 1.00 80.19 115 CYS A N 1
ATOM 862 C CA . CYS A 1 115 ? 9.861 -7.319 -14.672 1.00 80.19 115 CYS A CA 1
ATOM 863 C C . CYS A 1 115 ? 9.449 -8.449 -13.722 1.00 80.19 115 CYS A C 1
ATOM 865 O O . CYS A 1 115 ? 9.079 -9.544 -14.151 1.00 80.19 115 CYS A O 1
ATOM 867 N N . SER A 1 116 ? 9.520 -8.191 -12.422 1.00 82.12 116 SER A N 1
ATOM 868 C CA . SER A 1 116 ? 8.979 -9.079 -11.396 1.00 82.12 116 SER A CA 1
ATOM 869 C C . SER A 1 116 ? 8.278 -8.271 -10.311 1.00 82.12 116 SER A C 1
ATOM 871 O O . SER A 1 116 ? 8.647 -7.127 -10.038 1.00 82.12 116 SER A O 1
ATOM 873 N N . TYR A 1 117 ? 7.253 -8.879 -9.719 1.00 78.94 117 TYR A N 1
ATOM 874 C CA . TYR A 1 117 ? 6.450 -8.285 -8.659 1.00 78.94 117 TYR A CA 1
ATOM 875 C C . TYR A 1 117 ? 6.570 -9.125 -7.400 1.00 78.94 117 TYR A C 1
ATOM 877 O O . TYR A 1 117 ? 6.460 -10.353 -7.454 1.00 78.94 117 TYR A O 1
ATOM 885 N N . SER A 1 118 ? 6.742 -8.462 -6.265 1.00 84.94 118 SER A N 1
ATOM 886 C CA . SER A 1 118 ? 6.567 -9.084 -4.959 1.00 84.94 118 SER A CA 1
ATOM 887 C C . SER A 1 118 ? 5.565 -8.288 -4.138 1.00 84.94 118 SER A C 1
ATOM 889 O O . SER A 1 118 ? 5.459 -7.067 -4.232 1.00 84.94 118 SER A O 1
ATOM 891 N N . THR A 1 119 ? 4.760 -9.011 -3.374 1.00 87.19 119 THR A N 1
ATOM 892 C CA . THR A 1 119 ? 3.633 -8.438 -2.650 1.00 87.19 119 THR A CA 1
ATOM 893 C C . THR A 1 119 ? 4.051 -8.036 -1.236 1.00 87.19 119 THR A C 1
ATOM 895 O O . THR A 1 119 ? 4.701 -8.835 -0.559 1.00 87.19 119 THR A O 1
ATOM 898 N N . ALA A 1 120 ? 3.620 -6.864 -0.760 1.00 89.25 120 ALA A N 1
ATOM 899 C CA . ALA A 1 120 ? 3.818 -6.375 0.612 1.00 89.25 120 ALA A CA 1
ATOM 900 C C . ALA A 1 120 ? 3.390 -7.421 1.646 1.00 89.25 120 ALA A C 1
ATOM 902 O O . ALA A 1 120 ? 2.433 -8.138 1.400 1.00 89.25 120 ALA A O 1
ATOM 903 N N . SER A 1 121 ? 3.960 -7.494 2.841 1.00 91.25 121 SER A N 1
ATOM 904 C CA . SER A 1 121 ? 3.342 -8.338 3.879 1.00 91.25 121 SER A CA 1
ATOM 905 C C . SER A 1 121 ? 2.046 -7.696 4.386 1.00 91.25 121 SER A C 1
ATOM 907 O O . SER A 1 121 ? 2.013 -6.492 4.626 1.00 91.25 121 SER A O 1
ATOM 909 N N . LEU A 1 122 ? 0.987 -8.490 4.560 1.00 93.12 122 LEU A N 1
ATOM 910 C CA . LEU A 1 122 ? -0.289 -8.047 5.128 1.00 93.12 122 LEU A CA 1
ATOM 911 C C . LEU A 1 122 ? -0.482 -8.644 6.516 1.00 93.12 122 LEU A C 1
ATOM 913 O O . LEU A 1 122 ? -0.224 -9.830 6.728 1.00 93.12 122 LEU A O 1
ATOM 917 N N . PHE A 1 123 ? -0.968 -7.825 7.441 1.00 95.25 123 PHE A N 1
ATOM 918 C CA . PHE A 1 123 ? -1.192 -8.223 8.822 1.00 95.25 123 PHE A CA 1
ATOM 919 C C . PHE A 1 123 ? -2.638 -7.969 9.204 1.00 95.25 123 PHE A C 1
ATOM 921 O O . PHE A 1 123 ? -3.138 -6.855 9.059 1.00 95.25 123 PHE A O 1
ATOM 928 N N . HIS A 1 124 ? -3.286 -9.013 9.709 1.00 96.81 124 HIS A N 1
ATOM 929 C CA . HIS A 1 124 ? -4.606 -8.913 10.305 1.00 96.81 124 HIS A CA 1
ATOM 930 C C . HIS A 1 124 ? -4.501 -8.324 11.714 1.00 96.81 124 HIS A C 1
ATOM 932 O O . HIS A 1 124 ? -3.706 -8.795 12.533 1.00 96.81 124 HIS A O 1
ATOM 938 N N . LEU A 1 125 ? -5.318 -7.316 11.991 1.00 96.69 125 LEU A N 1
ATOM 939 C CA . LEU A 1 125 ? -5.417 -6.619 13.263 1.00 96.69 125 LEU A CA 1
ATOM 940 C C . LEU A 1 125 ? -6.834 -6.798 13.803 1.00 96.69 125 LEU A C 1
ATOM 942 O O . LEU A 1 125 ? -7.793 -6.380 13.159 1.00 96.69 125 LEU A O 1
ATOM 946 N N . GLY A 1 126 ? -6.948 -7.405 14.981 1.00 96.12 126 GLY A N 1
ATOM 947 C CA . GLY A 1 126 ? -8.208 -7.474 15.723 1.00 96.12 126 GLY A CA 1
ATOM 948 C C . GLY A 1 126 ? -8.348 -6.334 16.731 1.00 96.12 126 GLY A C 1
ATOM 949 O O . GLY A 1 126 ? -7.404 -5.569 16.936 1.00 96.12 126 GLY A O 1
ATOM 950 N N . GLU A 1 127 ? -9.497 -6.287 17.405 1.00 94.25 127 GLU A N 1
ATOM 951 C CA . GLU A 1 127 ? -9.907 -5.237 18.351 1.00 94.25 127 GLU A CA 1
ATOM 952 C C . GLU A 1 127 ? -8.822 -4.845 19.372 1.00 94.25 127 GLU A C 1
ATOM 954 O O . GLU A 1 127 ? -8.584 -3.658 19.595 1.00 94.25 127 GLU A O 1
ATOM 959 N N . ASP A 1 128 ? -8.087 -5.824 19.910 1.00 95.6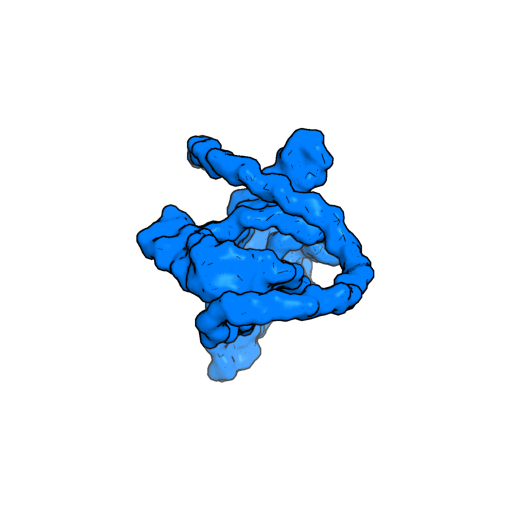2 128 ASP A N 1
ATOM 960 C CA . ASP A 1 128 ? -7.001 -5.621 20.885 1.00 95.62 128 ASP A CA 1
ATOM 961 C C . ASP A 1 128 ? -5.809 -4.809 20.339 1.00 95.62 128 ASP A C 1
ATOM 963 O O . ASP A 1 128 ? -4.915 -4.416 21.090 1.00 95.62 128 ASP A O 1
ATOM 967 N N . SER A 1 129 ? -5.763 -4.564 19.028 1.00 96.12 129 SER A N 1
ATOM 968 C CA . SER A 1 129 ? -4.706 -3.791 18.366 1.00 96.12 129 SER A CA 1
ATOM 969 C C . SER A 1 129 ? -4.995 -2.290 18.344 1.00 96.12 129 SER A C 1
ATOM 971 O O . SER A 1 129 ? -4.151 -1.527 17.870 1.00 96.12 129 SER A O 1
ATOM 973 N N . PHE A 1 130 ? -6.169 -1.849 18.807 1.00 96.00 130 PHE A N 1
ATOM 974 C CA . PHE A 1 130 ? -6.649 -0.481 18.619 1.00 96.00 130 PHE A CA 1
ATOM 975 C C . PHE A 1 130 ? -6.805 0.276 19.936 1.00 96.00 130 PHE A C 1
ATOM 977 O O . PHE A 1 130 ? -7.349 -0.227 20.916 1.00 96.00 130 PHE A O 1
ATOM 984 N N . VAL A 1 131 ? -6.407 1.546 19.927 1.00 96.00 131 VAL A N 1
ATOM 985 C CA . VAL A 1 131 ? -6.857 2.530 20.917 1.00 96.00 131 VAL A CA 1
ATOM 986 C C . VAL A 1 131 ? -8.002 3.309 20.287 1.00 96.00 131 VAL A C 1
ATOM 988 O O . VAL A 1 131 ? -7.844 3.843 19.187 1.00 96.00 131 VAL A O 1
ATOM 991 N N . ARG A 1 132 ? -9.157 3.358 20.958 1.00 96.50 132 ARG A N 1
ATOM 992 C CA . ARG A 1 132 ? -10.363 4.023 20.452 1.00 96.50 132 ARG A CA 1
ATOM 993 C C . ARG A 1 132 ? -10.589 5.384 21.115 1.00 96.50 132 ARG A C 1
ATOM 995 O O . ARG A 1 132 ? -10.354 5.540 22.310 1.00 96.50 132 ARG A O 1
ATOM 1002 N N . ASN A 1 133 ? -11.099 6.336 20.337 1.00 96.19 133 ASN A N 1
ATOM 1003 C CA . ASN A 1 133 ? -11.572 7.633 20.822 1.00 96.19 133 ASN A CA 1
ATOM 1004 C C . ASN A 1 133 ? -12.955 7.525 21.504 1.00 96.19 133 ASN A C 1
ATOM 1006 O O . ASN A 1 133 ? -13.592 6.471 21.479 1.00 96.19 133 ASN A O 1
ATOM 1010 N N . GLU A 1 134 ? -13.440 8.630 22.084 1.00 96.31 134 GLU A N 1
ATOM 1011 C CA . GLU A 1 134 ? -14.741 8.693 22.782 1.00 96.31 134 GLU A CA 1
ATOM 1012 C C . GLU A 1 134 ? -15.934 8.331 21.882 1.00 96.31 134 GLU A C 1
ATOM 1014 O O . GLU A 1 134 ? -1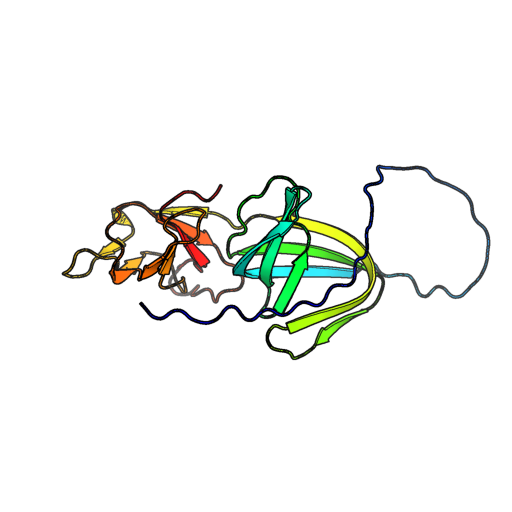6.921 7.767 22.354 1.00 96.31 134 GLU A O 1
ATOM 1019 N N . ASP A 1 135 ? -15.825 8.585 20.577 1.00 96.19 135 ASP A N 1
ATOM 1020 C CA . ASP A 1 135 ? -16.853 8.236 19.597 1.00 96.19 135 ASP A CA 1
ATOM 1021 C C . ASP A 1 135 ? -16.790 6.752 19.181 1.00 96.19 135 ASP A C 1
ATOM 1023 O O . ASP A 1 135 ? -17.595 6.303 18.360 1.00 96.19 135 ASP A O 1
ATOM 1027 N N . GLY A 1 136 ? -15.808 5.983 19.660 1.00 95.31 136 GLY A N 1
ATOM 1028 C CA . GLY A 1 136 ? -15.590 4.565 19.345 1.00 95.31 136 GLY A CA 1
ATOM 1029 C C . GLY A 1 136 ? -14.793 4.290 18.063 1.00 95.31 136 GLY A C 1
ATOM 1030 O O . GLY A 1 136 ? -14.743 3.151 17.602 1.00 95.31 136 GLY A O 1
ATOM 1031 N N . GLY A 1 137 ? -14.197 5.310 17.441 1.00 96.56 137 GLY A N 1
ATOM 1032 C CA . GLY A 1 137 ? -13.344 5.148 16.258 1.00 96.56 137 GLY A CA 1
ATOM 1033 C C . GLY A 1 137 ? -11.883 4.960 16.628 1.00 96.56 137 GLY A C 1
ATOM 1034 O O . GLY A 1 137 ? -11.512 5.190 17.774 1.00 96.56 137 GLY A O 1
ATOM 1035 N N . ILE A 1 138 ? -11.052 4.534 15.681 1.00 96.81 138 ILE A N 1
ATOM 1036 C CA . ILE A 1 138 ? -9.650 4.206 15.964 1.00 96.81 138 ILE A CA 1
ATOM 1037 C C . ILE A 1 138 ? -8.817 5.493 16.030 1.00 96.81 138 ILE A C 1
ATOM 1039 O O . ILE A 1 138 ? -8.729 6.250 15.067 1.00 96.81 138 ILE A O 1
ATOM 1043 N N . GLU A 1 139 ? -8.199 5.744 17.179 1.00 94.69 139 GLU A N 1
ATOM 1044 C CA . GLU A 1 139 ? -7.271 6.857 17.397 1.00 94.69 139 GLU A CA 1
ATOM 1045 C C . GLU A 1 139 ? -5.831 6.457 17.058 1.00 94.69 139 GLU A C 1
ATOM 1047 O O . GLU A 1 139 ? -5.101 7.223 16.431 1.00 94.69 139 GLU A O 1
ATOM 1052 N N . SER A 1 140 ? -5.421 5.245 17.442 1.00 93.12 140 SER A N 1
ATOM 1053 C CA . SER A 1 140 ? -4.101 4.704 17.108 1.00 93.12 140 SER A CA 1
ATOM 1054 C C . SER A 1 140 ? -4.103 3.179 17.020 1.00 93.12 140 SER A C 1
ATOM 1056 O O . SER A 1 140 ? -4.996 2.510 17.546 1.00 93.12 140 SER A O 1
ATOM 1058 N N . ILE A 1 141 ? -3.089 2.641 16.339 1.00 94.25 141 ILE A N 1
ATOM 1059 C CA . ILE A 1 141 ? -2.870 1.206 16.156 1.00 94.25 141 ILE A CA 1
ATOM 1060 C C . ILE A 1 141 ? -1.577 0.825 16.882 1.00 94.25 141 ILE A C 1
ATOM 1062 O O . ILE A 1 141 ? -0.511 1.388 16.623 1.00 94.25 141 ILE A O 1
ATOM 1066 N N . LEU A 1 142 ? -1.666 -0.129 17.805 1.00 92.56 142 LEU A N 1
ATOM 1067 C CA . LEU A 1 142 ? -0.545 -0.558 18.637 1.00 92.56 142 LEU A CA 1
ATOM 1068 C C . LEU A 1 142 ? 0.543 -1.244 17.800 1.00 92.56 142 LEU A C 1
ATOM 1070 O O . LEU A 1 142 ? 0.241 -2.082 16.958 1.00 92.56 142 LEU A O 1
ATOM 1074 N N . ASN A 1 143 ? 1.816 -0.948 18.086 1.00 89.44 143 ASN A N 1
ATOM 1075 C CA . ASN A 1 143 ? 3.005 -1.501 17.408 1.00 89.44 143 ASN A CA 1
ATOM 1076 C C . ASN A 1 143 ? 3.191 -1.091 15.932 1.00 89.44 143 ASN A C 1
ATOM 1078 O O . ASN A 1 143 ? 4.056 -1.648 15.252 1.00 89.44 143 ASN A O 1
ATOM 1082 N N . TRP A 1 144 ? 2.436 -0.106 15.440 1.00 90.06 144 TRP A N 1
ATOM 1083 C CA . TRP A 1 144 ? 2.541 0.394 14.068 1.00 90.06 144 TRP A CA 1
ATOM 1084 C C . TRP A 1 144 ? 2.844 1.886 14.043 1.00 90.06 144 TRP A C 1
ATOM 1086 O O . TRP A 1 144 ? 2.201 2.668 14.737 1.00 90.06 144 TRP A O 1
ATOM 1096 N N . CYS A 1 145 ? 3.818 2.284 13.232 1.00 81.56 145 CYS A N 1
ATOM 1097 C CA . CYS A 1 145 ? 4.192 3.672 12.991 1.00 81.56 145 CYS A CA 1
ATOM 1098 C C . CYS A 1 145 ? 3.912 4.055 11.533 1.00 81.56 145 CYS A C 1
ATOM 1100 O O . CYS A 1 145 ? 3.944 3.211 10.641 1.00 81.56 145 CYS A O 1
ATOM 1102 N N . SER A 1 146 ? 3.658 5.344 11.302 1.00 82.38 146 SER A N 1
ATOM 1103 C CA . SER A 1 146 ? 3.653 5.950 9.964 1.00 82.38 146 SER A CA 1
ATOM 1104 C C . SER A 1 146 ? 2.668 5.342 8.948 1.00 82.38 146 SER A C 1
ATOM 1106 O O . SER A 1 146 ? 3.037 5.199 7.794 1.00 82.38 146 SER A O 1
ATOM 1108 N N . PHE A 1 147 ? 1.425 5.031 9.326 1.00 88.44 147 PHE A N 1
ATOM 1109 C CA . PHE A 1 147 ? 0.380 4.498 8.427 1.00 88.44 147 PHE A CA 1
ATOM 1110 C C . PHE A 1 147 ? -0.586 5.562 7.889 1.00 88.44 147 PHE A C 1
ATOM 1112 O O . PHE A 1 147 ? -0.642 6.691 8.383 1.00 88.44 147 PHE A O 1
ATOM 1119 N N . ASP A 1 148 ? -1.363 5.197 6.868 1.00 87.56 148 ASP A N 1
ATOM 1120 C CA . ASP A 1 148 ? -2.389 6.070 6.296 1.00 87.56 148 ASP A CA 1
ATOM 1121 C C . ASP A 1 148 ? -3.523 6.354 7.288 1.00 87.56 148 ASP A C 1
ATOM 1123 O O . ASP A 1 148 ? -4.027 5.471 7.974 1.00 87.56 148 ASP A O 1
ATOM 1127 N N . LEU A 1 149 ? -3.986 7.606 7.325 1.00 91.00 149 LEU A N 1
ATOM 1128 C CA . LEU A 1 149 ? -5.074 8.041 8.214 1.00 91.00 149 LEU A CA 1
ATOM 1129 C C . LEU A 1 149 ? -6.476 7.730 7.664 1.00 91.00 149 LEU A C 1
ATOM 1131 O O . LEU A 1 149 ? -7.469 8.240 8.186 1.00 91.00 149 LEU A O 1
ATOM 1135 N N . TYR A 1 150 ? -6.565 6.918 6.611 1.00 93.31 150 TYR A N 1
ATOM 1136 C CA . TYR A 1 150 ? -7.814 6.514 5.975 1.00 93.31 150 TYR A CA 1
ATOM 1137 C C . TYR A 1 150 ? -7.870 4.994 5.845 1.00 93.31 150 TYR A C 1
ATOM 1139 O O . TYR A 1 150 ? -6.882 4.356 5.493 1.00 93.31 150 TYR A O 1
ATOM 1147 N N . VAL A 1 151 ? -9.050 4.437 6.101 1.00 94.50 151 VAL A N 1
ATOM 1148 C CA . VAL A 1 151 ? -9.353 3.014 5.955 1.00 94.50 151 VAL A CA 1
ATOM 1149 C C . VAL A 1 151 ? -10.101 2.803 4.651 1.00 94.50 151 VAL A C 1
ATOM 1151 O O . VAL A 1 151 ? -11.151 3.411 4.437 1.00 94.50 151 VAL A O 1
ATOM 1154 N N . ILE A 1 152 ? -9.582 1.919 3.805 1.00 92.94 152 ILE A N 1
ATOM 1155 C CA . ILE A 1 152 ? -10.213 1.490 2.559 1.00 92.94 152 ILE A CA 1
ATOM 1156 C C . ILE A 1 152 ? -11.238 0.402 2.885 1.00 92.94 152 ILE A C 1
ATOM 1158 O O . ILE A 1 152 ? -10.907 -0.649 3.427 1.00 92.94 152 ILE A O 1
ATOM 1162 N N . LEU A 1 153 ? -12.498 0.654 2.555 1.00 93.81 153 LEU A N 1
ATOM 1163 C CA . LEU A 1 153 ? -13.632 -0.171 2.955 1.00 93.81 153 LEU A CA 1
ATOM 1164 C C . LEU A 1 153 ? -13.875 -1.371 2.035 1.00 93.81 153 LEU A C 1
ATOM 1166 O O . LEU A 1 153 ? -14.430 -2.370 2.482 1.00 93.81 153 LEU A O 1
ATOM 1170 N N . ASN A 1 154 ? -13.513 -1.271 0.755 1.00 89.88 154 ASN A N 1
ATOM 1171 C CA . ASN A 1 154 ? -13.793 -2.298 -0.251 1.00 89.88 154 ASN A CA 1
ATOM 1172 C C . ASN A 1 154 ? -12.913 -2.144 -1.505 1.00 89.88 154 ASN A C 1
ATOM 1174 O O . ASN A 1 154 ? -12.168 -1.174 -1.654 1.00 89.88 154 ASN A O 1
ATOM 1178 N N . GLU A 1 155 ? -13.042 -3.088 -2.441 1.00 83.81 155 GLU A N 1
ATOM 1179 C CA . GLU A 1 155 ? -12.330 -3.085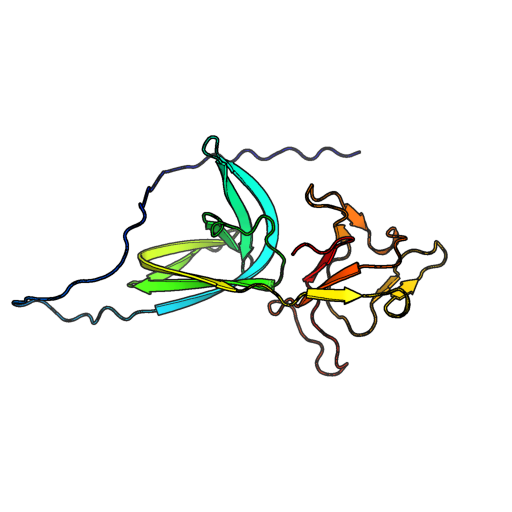 -3.728 1.00 83.81 155 GLU A CA 1
ATOM 1180 C C . GLU A 1 155 ? -12.660 -1.870 -4.611 1.00 83.81 155 GLU A C 1
ATOM 1182 O O . GLU A 1 155 ? -11.830 -1.447 -5.415 1.00 83.81 155 GLU A O 1
ATOM 1187 N N . ALA A 1 156 ? -13.834 -1.251 -4.422 1.00 82.94 156 ALA A N 1
ATOM 1188 C CA . ALA A 1 156 ? -14.205 0.000 -5.087 1.00 82.94 156 ALA A CA 1
ATOM 1189 C C . ALA A 1 156 ? -13.479 1.231 -4.506 1.00 82.94 156 ALA A C 1
ATOM 1191 O O . ALA A 1 156 ? -13.674 2.349 -4.984 1.00 82.94 156 ALA A O 1
ATOM 1192 N N . ARG A 1 157 ? -12.611 1.022 -3.506 1.00 79.94 157 ARG A N 1
ATOM 1193 C CA . ARG A 1 157 ? -11.792 2.030 -2.826 1.00 79.94 157 ARG A CA 1
ATOM 1194 C C . ARG A 1 157 ? -12.601 3.133 -2.151 1.00 79.94 157 ARG A C 1
ATOM 1196 O O . ARG A 1 157 ? -12.135 4.266 -2.025 1.00 79.94 157 ARG A O 1
ATOM 1203 N N . GLU A 1 158 ? -13.807 2.811 -1.695 1.00 88.88 158 GLU A N 1
ATOM 1204 C CA . GLU A 1 158 ? -14.498 3.670 -0.737 1.00 88.88 158 GLU A CA 1
ATOM 1205 C C . GLU A 1 158 ? -13.652 3.767 0.533 1.00 88.88 158 GLU A C 1
ATOM 1207 O O . GLU A 1 158 ? -13.016 2.790 0.923 1.00 88.88 158 GLU A O 1
ATOM 1212 N N . TYR A 1 159 ? -13.603 4.934 1.170 1.00 93.38 159 TYR A N 1
ATOM 1213 C CA . TYR A 1 159 ? -12.742 5.138 2.329 1.00 93.38 159 TYR A CA 1
ATOM 1214 C C . TYR A 1 159 ? -13.379 6.045 3.374 1.00 93.38 159 TYR A C 1
ATOM 1216 O O . TYR A 1 159 ? -14.219 6.894 3.065 1.00 93.38 159 TYR A O 1
ATOM 1224 N N . VAL A 1 160 ? -12.931 5.883 4.615 1.00 96.06 160 VAL A N 1
ATOM 1225 C CA . VAL A 1 160 ? -13.285 6.739 5.756 1.00 96.06 160 VAL A CA 1
ATOM 1226 C C . VAL A 1 160 ? -12.030 7.127 6.531 1.00 96.06 160 VAL A C 1
ATOM 1228 O O . VAL A 1 160 ? -11.052 6.378 6.506 1.00 96.06 160 VAL A O 1
ATOM 1231 N N . PRO A 1 161 ? -12.011 8.277 7.223 1.00 96.75 161 PRO A N 1
ATOM 1232 C CA . PRO A 1 161 ? -10.953 8.581 8.179 1.00 96.75 161 PRO A CA 1
ATOM 1233 C C . PRO A 1 161 ? -10.838 7.488 9.250 1.00 96.75 161 PRO A C 1
ATOM 1235 O O . PRO A 1 161 ? -11.849 6.955 9.708 1.00 96.75 161 PRO A O 1
ATOM 1238 N N . LEU A 1 162 ? -9.620 7.187 9.699 1.00 95.56 162 LEU A N 1
ATOM 1239 C CA . LEU A 1 162 ? -9.359 6.161 10.716 1.00 95.56 162 LEU A CA 1
ATOM 1240 C C . LEU A 1 162 ? -10.165 6.399 12.007 1.00 95.56 162 LEU A C 1
ATOM 1242 O O . LEU A 1 162 ? -10.806 5.484 12.519 1.00 95.56 162 LEU A O 1
ATOM 1246 N N . GLY A 1 163 ? -10.233 7.657 12.457 1.00 96.75 163 GLY A N 1
ATOM 1247 C CA . GLY A 1 163 ? -11.018 8.070 13.628 1.00 96.75 163 GLY A CA 1
ATOM 1248 C C . GLY A 1 163 ? -12.537 7.931 13.474 1.00 96.75 163 GLY A C 1
ATOM 1249 O O . GLY A 1 163 ? -13.260 8.012 14.469 1.00 96.75 163 GLY A O 1
ATOM 1250 N N . GLU A 1 164 ? -13.031 7.699 12.257 1.00 97.38 164 GLU A N 1
ATOM 1251 C CA . GLU A 1 164 ? -14.443 7.439 11.959 1.00 97.38 164 GLU A CA 1
ATOM 1252 C C . GLU A 1 164 ? -14.731 5.945 11.753 1.00 97.38 164 GLU A C 1
ATOM 1254 O O . GLU A 1 164 ? -15.883 5.528 11.883 1.00 97.38 164 GLU A O 1
ATOM 1259 N N . TYR A 1 165 ? -13.712 5.122 11.489 1.00 97.62 165 TYR A N 1
ATOM 1260 C CA . TYR A 1 165 ? -13.878 3.684 11.302 1.00 97.62 165 TYR A CA 1
ATOM 1261 C C . TYR A 1 165 ? -14.237 2.989 12.623 1.00 97.62 165 TYR A C 1
ATOM 1263 O O . TYR A 1 165 ? -13.495 3.058 13.603 1.00 97.62 165 TYR A O 1
ATOM 1271 N N . LYS A 1 166 ? -15.396 2.318 12.646 1.00 96.06 166 LYS A N 1
ATOM 1272 C CA . LYS A 1 166 ? -15.946 1.627 13.830 1.00 96.06 166 LYS A CA 1
ATOM 1273 C C . LYS A 1 166 ? -15.838 0.102 13.762 1.00 96.06 166 LYS A C 1
ATOM 1275 O O . LYS A 1 166 ? -16.382 -0.560 14.633 1.00 96.06 166 LYS A O 1
ATOM 1280 N N . GLY A 1 167 ? -15.192 -0.452 12.734 1.00 95.75 167 GLY A N 1
ATOM 1281 C CA . GLY A 1 167 ? -14.996 -1.898 12.636 1.00 95.75 167 GLY A CA 1
ATOM 1282 C C . GLY A 1 167 ? -14.037 -2.424 13.705 1.00 95.75 167 GLY A C 1
ATOM 1283 O O . GLY A 1 167 ? -13.252 -1.662 14.278 1.00 95.75 167 GLY A O 1
ATOM 1284 N N . ASP A 1 168 ? -14.112 -3.728 13.955 1.00 95.88 168 ASP A N 1
ATOM 1285 C CA . ASP A 1 168 ? -13.285 -4.442 14.941 1.00 95.88 168 ASP A CA 1
ATOM 1286 C C . ASP A 1 168 ? -12.099 -5.175 14.308 1.00 95.88 168 ASP A C 1
ATOM 1288 O O . ASP A 1 168 ? -11.266 -5.743 15.010 1.00 95.88 168 ASP A O 1
ATOM 1292 N N . GLU A 1 169 ? -11.999 -5.125 12.980 1.00 96.88 169 GLU A N 1
ATOM 1293 C CA . GLU A 1 169 ? -10.932 -5.750 12.212 1.00 96.88 169 GLU A CA 1
ATOM 1294 C C . GLU A 1 169 ? -10.378 -4.774 11.172 1.00 96.88 169 GLU A C 1
ATOM 1296 O O . GLU A 1 169 ? -11.116 -3.979 10.572 1.00 96.88 169 GLU A O 1
ATOM 1301 N N . LEU A 1 170 ? -9.065 -4.849 10.967 1.00 97.12 170 LEU A N 1
ATOM 1302 C CA . LEU A 1 170 ? -8.343 -4.179 9.894 1.00 97.12 170 LEU A CA 1
ATOM 1303 C C . LEU A 1 170 ? -7.260 -5.096 9.334 1.00 97.12 170 LEU A C 1
ATOM 1305 O O . LEU A 1 170 ? -6.721 -5.961 10.020 1.00 97.12 170 LEU A O 1
ATOM 1309 N N . TRP A 1 171 ? -6.880 -4.833 8.096 1.00 96.38 171 TRP A N 1
ATOM 1310 C CA . TRP A 1 171 ? -5.645 -5.307 7.502 1.00 96.38 171 TRP A CA 1
ATOM 1311 C C . TRP A 1 171 ? -4.728 -4.117 7.272 1.00 96.38 171 TRP A C 1
ATOM 1313 O O . TRP A 1 171 ? -5.166 -3.077 6.784 1.00 96.38 171 TRP A O 1
ATOM 1323 N N . ILE A 1 172 ? -3.456 -4.267 7.620 1.00 94.69 172 ILE A N 1
ATOM 1324 C CA . ILE A 1 172 ? -2.426 -3.256 7.390 1.00 94.69 172 ILE A CA 1
ATOM 1325 C C . ILE A 1 172 ? -1.316 -3.844 6.528 1.00 94.69 172 ILE A C 1
ATOM 1327 O O . ILE A 1 172 ? -0.902 -4.991 6.730 1.00 94.69 172 ILE A O 1
ATOM 1331 N N . SER A 1 173 ? -0.843 -3.071 5.554 1.00 93.31 173 SER A N 1
ATOM 1332 C CA . SER A 1 173 ? 0.339 -3.443 4.784 1.00 93.31 173 SER A CA 1
ATOM 1333 C C . SER A 1 173 ? 1.618 -3.006 5.487 1.00 93.31 173 SER A C 1
ATOM 1335 O O . SER A 1 173 ? 1.674 -1.941 6.096 1.00 93.31 173 SER A O 1
ATOM 1337 N N . LEU A 1 174 ? 2.656 -3.834 5.424 1.00 90.75 174 LEU A N 1
ATOM 1338 C CA . LEU A 1 174 ? 4.007 -3.436 5.806 1.00 90.75 174 LEU A CA 1
ATOM 1339 C C . LEU A 1 174 ? 4.648 -2.710 4.628 1.00 90.75 174 LEU A C 1
ATOM 1341 O O . LEU A 1 174 ? 4.829 -3.306 3.566 1.00 90.75 174 LEU A O 1
ATOM 1345 N N . ASP A 1 175 ? 5.002 -1.447 4.839 1.00 86.06 175 ASP A N 1
ATOM 1346 C CA . ASP A 1 175 ? 5.501 -0.567 3.790 1.00 86.06 175 ASP A CA 1
ATOM 1347 C C . ASP A 1 175 ? 6.939 -0.139 4.084 1.00 86.06 175 ASP A C 1
ATOM 1349 O O . ASP A 1 175 ? 7.211 0.706 4.937 1.00 86.06 175 ASP A O 1
ATOM 1353 N N . SER A 1 176 ? 7.881 -0.767 3.381 1.00 78.75 176 SER A N 1
ATOM 1354 C CA . SER A 1 176 ? 9.312 -0.537 3.591 1.00 78.75 176 SER A CA 1
ATOM 1355 C C . SER A 1 176 ? 9.820 0.797 3.037 1.00 78.75 176 SER A C 1
ATOM 1357 O O . SER A 1 176 ? 10.952 1.169 3.352 1.00 78.75 176 SER A O 1
ATOM 1359 N N . SER A 1 177 ? 9.014 1.537 2.261 1.00 75.50 177 SER A N 1
ATOM 1360 C CA . SER A 1 177 ? 9.386 2.892 1.828 1.00 75.50 177 SER A CA 1
ATOM 1361 C C . SER A 1 177 ? 9.273 3.915 2.961 1.00 75.50 177 SER A C 1
ATOM 1363 O O . SER A 1 177 ? 9.865 4.997 2.904 1.00 75.50 177 SER A O 1
ATOM 1365 N N . ARG A 1 178 ? 8.540 3.571 4.025 1.00 75.75 178 ARG A N 1
ATOM 1366 C CA . ARG A 1 178 ? 8.256 4.467 5.143 1.00 75.75 178 ARG A CA 1
ATOM 1367 C C . ARG A 1 178 ? 9.308 4.373 6.248 1.00 75.75 178 ARG A C 1
ATOM 1369 O O . ARG A 1 178 ? 9.926 3.327 6.453 1.00 75.75 178 ARG A O 1
ATOM 1376 N N . PRO A 1 179 ? 9.523 5.469 7.000 1.00 72.12 179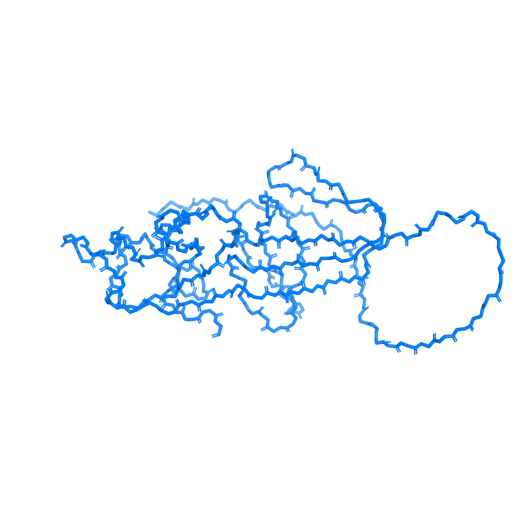 PRO A N 1
ATOM 1377 C CA . PRO A 1 179 ? 10.491 5.479 8.085 1.00 72.12 179 PRO A CA 1
ATOM 1378 C C . PRO A 1 179 ? 10.098 4.485 9.184 1.00 72.12 179 PRO A C 1
ATOM 1380 O O . PRO A 1 179 ? 8.972 4.503 9.682 1.00 72.12 179 PRO A O 1
ATOM 1383 N N . VAL A 1 180 ? 11.065 3.660 9.587 1.00 75.88 180 VAL A N 1
ATOM 1384 C CA . VAL A 1 180 ? 10.957 2.760 10.739 1.00 75.88 180 VAL A CA 1
ATOM 1385 C C . VAL A 1 180 ? 11.385 3.511 11.989 1.00 75.88 180 VAL A C 1
ATOM 1387 O O . VAL A 1 180 ? 12.527 3.973 12.068 1.00 75.88 180 VAL A O 1
ATOM 1390 N N . ASP A 1 181 ? 10.524 3.568 13.002 1.00 68.38 181 ASP A N 1
ATOM 1391 C CA . ASP A 1 181 ? 10.973 3.931 14.345 1.00 68.38 181 ASP A CA 1
ATOM 1392 C C . ASP A 1 181 ? 11.491 2.685 15.079 1.00 68.38 181 ASP A C 1
ATOM 1394 O O . ASP A 1 181 ? 10.808 2.044 15.885 1.00 68.38 181 ASP A O 1
ATOM 1398 N N . ALA A 1 182 ? 12.734 2.318 14.761 1.00 63.06 182 ALA A N 1
ATOM 1399 C CA . ALA A 1 182 ? 13.388 1.142 15.327 1.00 63.06 182 ALA A CA 1
ATOM 1400 C C . ALA A 1 182 ? 13.618 1.265 16.844 1.00 63.06 182 ALA A C 1
ATOM 1402 O O . ALA A 1 182 ? 13.774 0.248 17.519 1.00 63.06 182 ALA A O 1
ATOM 1403 N N . ALA A 1 183 ? 13.625 2.486 17.393 1.00 63.19 183 ALA A N 1
ATOM 1404 C CA . ALA A 1 183 ? 13.800 2.709 18.826 1.00 63.19 183 ALA A CA 1
ATOM 1405 C C . ALA A 1 183 ? 12.554 2.305 19.629 1.00 63.19 183 ALA A C 1
ATOM 1407 O O . ALA A 1 183 ? 12.678 1.921 20.793 1.00 63.19 183 ALA A O 1
ATOM 1408 N N . LEU A 1 184 ? 11.374 2.353 19.005 1.00 68.81 184 LEU A N 1
ATOM 1409 C CA . LEU A 1 184 ? 10.098 1.969 19.613 1.00 68.81 184 LEU A CA 1
ATOM 1410 C C . LEU A 1 184 ? 9.652 0.547 19.243 1.00 68.81 184 LEU A C 1
ATOM 1412 O O . LEU A 1 184 ? 8.633 0.080 19.746 1.00 68.81 184 LEU A O 1
ATOM 1416 N N . GLY A 1 185 ? 10.403 -0.150 18.381 1.00 73.81 185 GLY A N 1
ATOM 1417 C CA . GLY A 1 185 ? 10.039 -1.487 17.902 1.00 73.81 185 GLY A CA 1
ATOM 1418 C C . GLY A 1 185 ? 8.742 -1.502 17.086 1.00 73.81 185 GLY A C 1
ATOM 1419 O O . GLY A 1 185 ? 8.045 -2.515 17.072 1.00 73.81 185 GLY A O 1
ATOM 1420 N N . MET A 1 186 ? 8.399 -0.379 16.447 1.00 81.62 186 MET A N 1
ATOM 1421 C CA . MET A 1 186 ? 7.159 -0.215 15.685 1.00 81.62 186 MET A CA 1
ATOM 1422 C C . MET A 1 186 ? 7.379 -0.537 14.206 1.00 81.62 186 MET A C 1
ATOM 1424 O O . MET A 1 186 ? 8.399 -0.174 13.620 1.00 81.62 186 MET A O 1
ATOM 1428 N N . ASN A 1 187 ? 6.401 -1.198 13.588 1.00 85.19 187 ASN A N 1
ATOM 1429 C CA . ASN A 1 187 ? 6.442 -1.540 12.167 1.00 85.19 187 ASN A CA 1
ATOM 1430 C C . ASN A 1 187 ? 6.010 -0.343 11.304 1.00 85.19 187 ASN A C 1
ATOM 1432 O O . ASN A 1 187 ? 5.044 0.328 11.674 1.00 85.19 187 ASN A O 1
ATOM 1436 N N . PRO A 1 188 ? 6.662 -0.067 10.161 1.00 87.00 188 PRO A N 1
ATOM 1437 C CA . PRO A 1 188 ? 6.199 0.948 9.218 1.00 87.00 188 PRO A CA 1
ATOM 1438 C C . PRO A 1 188 ? 4.945 0.446 8.480 1.00 87.00 188 PRO A C 1
ATOM 1440 O O . PRO A 1 188 ? 5.000 -0.483 7.673 1.00 87.00 188 PRO A O 1
ATOM 1443 N N . GLY A 1 189 ? 3.789 1.018 8.797 1.00 87.19 189 GLY A N 1
ATOM 1444 C CA . GLY A 1 189 ? 2.522 0.647 8.168 1.00 87.19 189 GLY A CA 1
ATOM 1445 C C . GLY A 1 189 ? 2.252 1.446 6.897 1.00 87.19 189 GLY A C 1
ATOM 1446 O O . GLY A 1 189 ? 2.549 2.630 6.849 1.00 87.19 189 GLY A O 1
ATOM 1447 N N . GLY A 1 190 ? 1.662 0.821 5.884 1.00 88.69 190 GLY A N 1
ATOM 1448 C CA . GLY A 1 190 ? 1.198 1.466 4.658 1.00 88.69 190 GLY A CA 1
ATOM 1449 C C . GLY A 1 190 ? -0.291 1.802 4.721 1.00 88.69 190 GLY A C 1
ATOM 1450 O O . GLY A 1 190 ? -0.737 2.592 5.559 1.00 88.69 190 GLY A O 1
ATOM 1451 N N . ALA A 1 191 ? -1.060 1.179 3.828 1.00 90.94 191 ALA A N 1
ATOM 1452 C CA . ALA A 1 191 ? -2.507 1.345 3.757 1.00 90.94 191 ALA A CA 1
ATOM 1453 C C . ALA A 1 191 ? -3.245 0.472 4.776 1.00 90.94 191 ALA A C 1
ATOM 1455 O O . ALA A 1 191 ? -2.781 -0.604 5.168 1.00 90.94 191 ALA A O 1
ATOM 1456 N N . LEU A 1 192 ? -4.438 0.939 5.145 1.00 94.50 192 LEU A N 1
ATOM 1457 C CA . LEU A 1 192 ? -5.375 0.255 6.028 1.00 94.50 192 LEU A CA 1
ATOM 1458 C C . LEU A 1 192 ? -6.597 -0.215 5.235 1.00 94.50 192 LEU A C 1
ATOM 1460 O O . LEU A 1 192 ? -7.171 0.557 4.464 1.00 94.50 192 LEU A O 1
ATOM 1464 N N . PHE A 1 193 ? -7.037 -1.449 5.469 1.00 95.31 193 PHE A N 1
ATOM 1465 C CA . PHE A 1 193 ? -8.167 -2.066 4.774 1.00 95.31 193 PHE A CA 1
ATOM 1466 C C . PHE A 1 193 ? -9.161 -2.680 5.760 1.00 95.31 193 PHE A C 1
ATOM 1468 O O . PHE A 1 193 ? -8.771 -3.366 6.697 1.00 95.31 193 PHE A O 1
ATOM 1475 N N . ALA A 1 194 ? -10.455 -2.498 5.512 1.00 96.44 194 ALA A N 1
ATOM 1476 C CA . ALA A 1 194 ? -11.535 -3.174 6.237 1.00 96.44 194 ALA A CA 1
ATOM 1477 C C . ALA A 1 194 ? -11.795 -4.611 5.737 1.00 96.44 194 ALA A C 1
ATOM 1479 O O . ALA A 1 194 ? -12.695 -5.291 6.218 1.00 96.44 194 ALA A O 1
ATOM 1480 N N . PHE A 1 195 ? -11.040 -5.061 4.736 1.00 93.50 195 PHE A N 1
ATOM 1481 C CA . PHE A 1 195 ? -11.132 -6.376 4.108 1.00 93.50 195 PHE A CA 1
ATOM 1482 C C . PHE A 1 195 ? -9.720 -6.894 3.833 1.00 93.50 195 PHE A C 1
ATOM 1484 O O . PHE A 1 195 ? -8.776 -6.108 3.814 1.00 93.50 195 PHE A O 1
ATOM 1491 N N . ASN A 1 196 ? -9.565 -8.199 3.608 1.00 92.50 196 ASN A N 1
ATOM 1492 C CA . ASN A 1 196 ? -8.296 -8.733 3.127 1.00 92.50 196 ASN A CA 1
ATOM 1493 C C . ASN A 1 196 ? -8.184 -8.460 1.616 1.00 92.50 196 ASN A C 1
ATOM 1495 O O . ASN A 1 196 ? -8.983 -9.024 0.865 1.00 92.50 196 ASN A O 1
ATOM 1499 N N . PRO A 1 197 ? -7.232 -7.635 1.141 1.00 85.19 197 PRO A N 1
ATOM 1500 C CA . PRO A 1 197 ? -7.085 -7.363 -0.285 1.00 85.19 197 PRO A CA 1
ATOM 1501 C C . PRO A 1 197 ? -6.430 -8.518 -1.071 1.00 85.19 197 PRO A C 1
ATOM 1503 O O . PRO A 1 197 ? -6.094 -8.315 -2.238 1.00 85.19 197 PRO A O 1
ATOM 1506 N N . ARG A 1 198 ? -6.203 -9.695 -0.455 1.00 85.31 198 ARG A N 1
ATOM 1507 C CA . ARG A 1 198 ? -5.54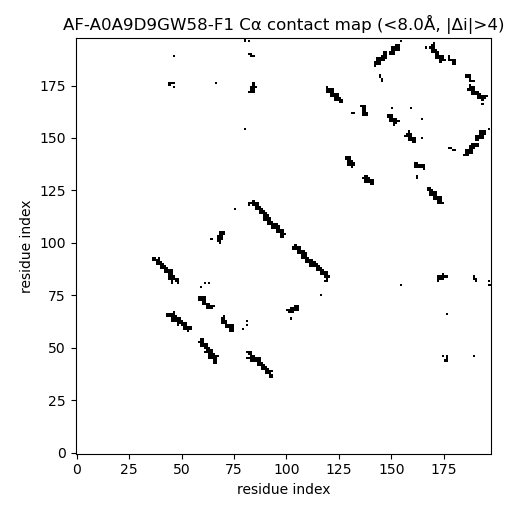1 -10.861 -1.069 1.00 85.31 198 ARG A CA 1
ATOM 1508 C C . ARG A 1 198 ? -6.118 -12.217 -0.680 1.00 85.31 198 ARG A C 1
ATOM 1510 O O . ARG A 1 198 ? -6.519 -12.393 0.490 1.00 85.31 198 ARG A O 1
#

Mean predicted aligned error: 12.95 Å

pLDDT: mean 71.37, std 23.06, range [24.34, 97.62]

Organism: NCBI:txid2840785

Radius of gyration: 20.86 Å; Cα contacts (8 Å, |Δi|>4): 374; chains: 1; bounding box: 54×40×58 Å

Secondary structure (DSSP, 8-state):
-------------------------------S-----PPEEEEEEEEEEEEEEE-TTSPEEEEEEETTEEEEEEPPTT-S---TT-EEEEEEEEEEEEE--SSEEEEEEEEEEEEEEEPPPEEEEEGGGEEE-TTSSEEEETTEES--SEEE-STT--EEEGGG---SEEEEEE-TTSPP-TTTT-EEEEEEESS---

Sequence (198 aa):
MKKFALISLLLLPLASCAFVDSVYSSNDPSSSSSSSRELKERSFVCDYVYGYATSEDGASSALACWDSGTFSFDLPHGSSFLVPGDHLTISYYGDLTAQETLPLVYSLDGELVGCSYSTASLFHLGEDSFVRNEDGGIESILNWCSFDLYVILNEAREYVPLGEYKGDELWISLDSSRPVDAALGMNPGGALFAFNPR

Nearest PDB structures (foldseek):
  5odn-assembly1_D  TM=3.939E-01  e=1.120E-01  Salinibacter ruber DSM 13855
  6cqm-assembly1_C-2  TM=3.446E-01  e=6.851E-01  Saccharomyces cerevisiae S288C
  6fhs-assembly1_F  TM=3.742E-01  e=5.501E-01  Thermochaetoides thermophila DSM 1495
  8oor-assembly1_B  TM=3.158E-01  e=3.546E-01  Thermochaetoides thermophila
  7ypo-assembly1_A  TM=3.242E-01  e=1.006E+00  Helicoverpa armigera nucleopolyhedrovirus

Foldseek 3Di:
DDDDDDPDDDDDDDDDDDDDDDDDDDDDDDDDDPPPQDKDKDKWFFQAWDDWDADPVRFIWTFTQTPQATDIDTDDPPQLDAFGRKMKMWIWTADWDWDPDRSIDIDGPGGTDDMDIDHFDKDKDFQVQADADPVQFGPDGPQAPAEDQWEQEDSVRDIDGRNPDNDGMKMWTQHPVDDDPVVRNHTYTYHIYPDDSD

Solvent-accessible surface area (backbone atoms only — not comparable to full-atom values): 12096 Å² total; per-residue (Å²): 137,85,86,76,80,83,82,83,76,88,76,82,81,89,77,90,80,79,92,79,84,82,89,88,86,88,84,88,86,88,89,77,82,83,74,72,82,59,82,43,76,50,75,38,39,28,68,40,72,82,48,74,48,69,48,99,87,68,53,46,28,44,40,34,29,31,78,74,14,46,55,83,51,74,48,65,92,86,65,93,56,89,51,24,25,19,36,44,36,39,33,30,34,72,49,80,44,74,44,100,47,92,59,19,41,73,45,70,60,62,46,83,74,48,77,50,76,48,78,37,56,74,44,84,38,51,56,93,39,52,44,64,42,98,88,55,7,36,70,47,53,68,64,52,35,78,51,56,68,42,31,30,59,48,95,89,60,48,68,44,48,33,59,68,41,68,72,58,54,36,27,36,20,41,13,80,86,44,73,61,49,71,91,76,69,26,43,21,27,24,47,32,23,58,48,77,83,119